Protein 4ICK (pdb70)

InterPro domains:
  IPR000086 NUDIX hydrolase domain [PF00293] (20-129)
  IPR000086 NUDIX hydrolase domain [PS51462] (1-139)
  IPR003565 Bis(5'-nucleosyl)-tetraphosphatase [PR01405] (2-21)
  IPR003565 Bis(5'-nucleosyl)-tetraphosphatase [PR01405] (24-42)
  IPR003565 Bis(5'-nucleosyl)-tetraphosphatase [PR01405] (69-90)
  IPR003565 Bis(5'-nucleosyl)-tetraphosphatase [PR01405] (90-108)
  IPR003565 Bis(5'-nucleosyl)-tetraphosphatase [PR01405] (110-128)
  IPR003565 Bis(5'-nucleosyl)-tetraphosphatase [PR01405] (128-147)
  IPR003565 Bis(5'-nucleosyl)-tetraphosphatase [cd03428] (4-142)
  IPR015797 NUDIX hydrolase-like domain superfamily [SSF55811] (3-142)
  IPR020084 NUDIX hydrolase, conserved site [PS00893] (43-64)
  IPR051325 Nudix hydrolase domain-containing protein [PTHR21340] (2-144)

Structure (mmCIF, N/CA/C/O backbone):
data_4ICK
#
_entry.id   4ICK
#
_cell.length_a   72.190
_cell.length_b   72.190
_cell.length_c   133.510
_cell.angle_alpha   90.00
_cell.angle_beta   90.00
_cell.angle_gamma   90.00
#
_symmetry.space_group_name_H-M   'P 43 21 2'
#
loop_
_entity.id
_entity.type
_entity.pdbx_description
1 polymer "Bis(5'-nucleosyl)-tetraphosphatase [asymmetrical]"
2 non-polymer GLYCEROL
3 non-polymer 'PHOSPHATE ION'
4 non-polymer 'MAGNESIUM ION'
5 water water
#
loop_
_atom_site.group_PDB
_atom_site.id
_atom_site.type_symbol
_atom_site.label_atom_id
_atom_site.label_alt_id
_atom_site.label_comp_id
_atom_site.label_asym_id
_atom_site.label_entity_id
_atom_site.label_seq_id
_atom_site.pdbx_PDB_ins_code
_atom_site.Cartn_x
_atom_site.Cartn_y
_atom_site.Cartn_z
_atom_site.occupancy
_atom_site.B_iso_or_equiv
_atom_site.auth_seq_id
_atom_site.auth_comp_id
_atom_site.auth_asym_id
_atom_site.auth_atom_id
_atom_site.pdbx_PDB_model_num
ATOM 1 N N . ARG A 1 4 ? -12.494 46.952 15.532 1.00 32.45 4 ARG A N 1
ATOM 2 C CA . ARG A 1 4 ? -11.375 46.193 14.857 1.00 32.45 4 ARG A CA 1
ATOM 3 C C . ARG A 1 4 ? -11.263 44.770 15.363 1.00 29.21 4 ARG A C 1
ATOM 4 O O . ARG A 1 4 ? -11.193 44.540 16.578 1.00 28.42 4 ARG A O 1
ATOM 12 N N . ALA A 1 5 ? -11.260 43.819 14.433 1.00 26.32 5 ALA A N 1
ATOM 13 C CA . ALA A 1 5 ? -11.247 42.416 14.772 1.00 22.98 5 ALA A CA 1
ATOM 14 C C . ALA A 1 5 ? -10.043 41.709 14.125 1.00 22.10 5 ALA A C 1
ATOM 15 O O . ALA A 1 5 ? -9.530 42.158 13.103 1.00 21.86 5 ALA A O 1
ATOM 1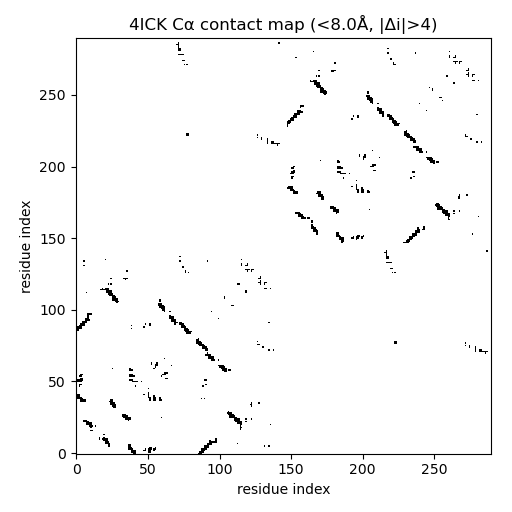7 N N . CYS A 1 6 ? -9.623 40.590 14.702 1.00 19.66 6 CYS A N 1
ATOM 18 C CA . CYS A 1 6 ? -8.559 39.785 14.132 1.00 19.33 6 CYS A CA 1
ATOM 19 C C . CYS A 1 6 ? -9.022 38.351 14.186 1.00 17.60 6 CYS A C 1
ATOM 20 O O . CYS A 1 6 ? -9.731 37.939 15.124 1.00 17.43 6 CYS A O 1
ATOM 23 N N . GLY A 1 7 ? -8.631 37.583 13.195 1.00 16.61 7 GLY A N 1
ATOM 24 C CA . GLY A 1 7 ? -8.972 36.168 13.193 1.00 15.35 7 GLY A CA 1
ATOM 25 C C . GLY A 1 7 ? -8.013 35.324 12.393 1.00 14.66 7 GLY A C 1
ATOM 26 O O . GLY A 1 7 ? -6.976 35.792 11.942 1.00 15.27 7 GLY A O 1
ATOM 27 N N . LEU A 1 8 ? -8.352 34.061 12.271 1.00 13.43 8 LEU A N 1
ATOM 28 C CA . LEU A 1 8 ? -7.529 33.102 11.538 1.00 13.42 8 LEU A CA 1
ATOM 29 C C . LEU A 1 8 ? -8.364 32.459 10.468 1.00 12.78 8 LEU A C 1
ATOM 30 O O . LEU A 1 8 ? -9.457 31.990 10.743 1.00 12.09 8 LEU A O 1
ATOM 35 N N . ILE A 1 9 ? -7.845 32.456 9.256 1.00 13.37 9 ILE A N 1
ATOM 36 C CA . ILE A 1 9 ? -8.350 31.563 8.231 1.00 13.99 9 ILE A CA 1
ATOM 37 C C . ILE A 1 9 ? -7.807 30.186 8.560 1.00 14.64 9 ILE A C 1
ATOM 38 O O . ILE A 1 9 ? -6.592 29.926 8.461 1.00 17.04 9 ILE A O 1
ATOM 43 N N . ILE A 1 10 ? -8.694 29.312 8.995 1.00 14.33 10 ILE A N 1
ATOM 44 C CA . ILE A 1 10 ? -8.334 28.007 9.488 1.00 14.83 10 ILE A CA 1
ATOM 45 C C . ILE A 1 10 ? -8.543 27.018 8.326 1.00 14.96 10 ILE A C 1
ATOM 46 O O . ILE A 1 10 ? -9.562 27.093 7.631 1.00 14.70 10 ILE A O 1
ATOM 51 N N . PHE A 1 11 ? -7.567 26.147 8.093 1.00 15.09 11 PHE A N 1
ATOM 52 C CA . PHE A 1 11 ? -7.703 25.107 7.077 1.00 16.17 11 PHE A CA 1
ATOM 53 C C . PHE A 1 11 ? -7.196 23.778 7.608 1.00 16.77 11 PHE A C 1
ATOM 54 O O . PHE A 1 11 ? -6.472 23.730 8.630 1.00 16.41 11 PHE A O 1
ATOM 62 N N . ARG A 1 12 ? -7.602 22.702 6.931 1.00 17.35 12 ARG A N 1
ATOM 63 C CA . ARG A 1 12 ? -7.077 21.405 7.195 1.00 19.30 12 ARG A CA 1
ATOM 64 C C . ARG A 1 12 ? -6.747 20.810 5.839 1.00 21.39 12 ARG A C 1
ATOM 65 O O . ARG A 1 12 ? -7.325 21.205 4.823 1.00 20.29 12 ARG A O 1
ATOM 73 N N . ARG A 1 13 ? -5.826 19.850 5.856 1.00 24.67 13 ARG A N 1
ATOM 74 C CA . ARG A 1 13 ? -5.363 19.177 4.658 1.00 28.15 13 ARG A CA 1
ATOM 75 C C . ARG A 1 13 ? -6.038 17.830 4.539 1.00 30.59 13 ARG A C 1
ATOM 76 O O . ARG A 1 13 ? -6.198 17.114 5.518 1.00 31.40 13 ARG A O 1
ATOM 84 N N . CYS A 1 14 ? -6.429 17.487 3.329 1.00 32.40 14 CYS A N 1
ATOM 85 C CA . CYS A 1 14 ? -7.146 16.256 3.110 1.00 35.74 14 CYS A CA 1
ATOM 86 C C . CYS A 1 14 ? -6.224 15.422 2.205 1.00 38.09 14 CYS A C 1
ATOM 87 O O . CYS A 1 14 ? -6.021 15.750 1.058 1.00 37.62 14 CYS A O 1
ATOM 90 N N . LEU A 1 15 ? -5.647 14.371 2.765 1.00 42.33 15 LEU A N 1
ATOM 91 C CA . LEU A 1 15 ? -4.524 13.686 2.123 1.00 49.27 15 LEU A CA 1
ATOM 92 C C . LEU A 1 15 ? -4.819 12.241 1.714 1.00 54.17 15 LEU A C 1
ATOM 93 O O . LEU A 1 15 ? -3.975 11.371 1.875 1.00 59.68 15 LEU A O 1
ATOM 98 N N . ILE A 1 16 ? -6.023 11.999 1.201 1.00 56.38 16 ILE A N 1
ATOM 99 C CA . ILE A 1 16 ? -6.383 10.740 0.546 1.00 58.64 16 ILE A CA 1
ATOM 100 C C . ILE A 1 16 ? -6.634 11.117 -0.913 1.00 61.76 16 ILE A C 1
ATOM 101 O O . ILE A 1 16 ? -7.771 11.442 -1.287 1.00 60.83 16 ILE A O 1
ATOM 106 N N . PRO A 1 17 ? -5.566 11.106 -1.738 1.00 67.16 17 PRO A N 1
ATOM 107 C CA . PRO A 1 17 ? -5.649 11.633 -3.109 1.00 70.38 17 PRO A CA 1
ATOM 108 C C . PRO A 1 17 ? -6.650 10.916 -4.025 1.00 72.69 17 PRO A C 1
ATOM 109 O O . PRO A 1 17 ? -7.212 11.547 -4.919 1.00 74.62 17 PRO A O 1
ATOM 113 N N . LYS A 1 18 ? -6.894 9.628 -3.798 1.00 72.93 18 LYS A N 1
ATOM 114 C CA . LYS A 1 18 ? -7.833 8.896 -4.651 1.00 77.47 18 LYS A CA 1
ATOM 115 C C . LYS A 1 18 ? -9.275 9.408 -4.552 1.00 76.78 18 LYS A C 1
ATOM 116 O O . LYS A 1 18 ? -10.060 9.212 -5.480 1.00 80.73 18 LYS A O 1
ATOM 122 N N . VAL A 1 19 ? -9.620 10.072 -3.449 1.00 71.97 19 VAL A N 1
ATOM 123 C CA . VAL A 1 19 ? -11.007 10.511 -3.245 1.00 68.96 19 VAL A CA 1
ATOM 124 C C . VAL A 1 19 ? -11.191 11.991 -2.862 1.00 64.63 19 VAL A C 1
ATOM 125 O O . VAL A 1 19 ? -12.143 12.628 -3.323 1.00 64.88 19 VAL A O 1
ATOM 129 N N . ASP A 1 20 ? -10.289 12.537 -2.048 1.00 59.84 20 ASP A N 1
ATOM 130 C CA . ASP A 1 20 ? -10.405 13.937 -1.608 1.00 54.10 20 ASP A CA 1
ATOM 131 C C . ASP A 1 20 ? -10.419 14.912 -2.790 1.00 53.57 20 ASP A C 1
ATOM 132 O O . ASP A 1 20 ? -9.419 15.067 -3.485 1.00 53.47 20 ASP A O 1
ATOM 137 N N . ASN A 1 21 ? -11.572 15.540 -3.026 1.00 51.88 21 ASN A N 1
ATOM 138 C CA . ASN A 1 21 ? -11.716 16.544 -4.082 1.00 53.08 21 ASN A CA 1
ATOM 139 C C . ASN A 1 21 ? -10.805 17.754 -3.845 1.00 50.04 21 ASN A C 1
ATOM 140 O O . ASN A 1 21 ? -10.247 18.311 -4.779 1.00 49.44 21 ASN A O 1
ATOM 145 N N . ASN A 1 22 ? -10.678 18.152 -2.583 1.00 44.42 22 ASN A N 1
ATOM 146 C CA . ASN A 1 22 ? -9.921 19.341 -2.216 1.00 42.93 22 ASN A CA 1
ATOM 147 C C . ASN A 1 22 ? -8.828 18.964 -1.231 1.00 39.51 22 ASN A C 1
ATOM 148 O O . ASN A 1 22 ? -9.116 18.391 -0.180 1.00 40.35 22 ASN A O 1
ATOM 153 N N . ALA A 1 23 ? -7.581 19.267 -1.564 1.00 36.72 23 ALA A N 1
ATOM 154 C CA . ALA A 1 23 ? -6.477 18.956 -0.663 1.00 34.95 23 ALA A CA 1
ATOM 155 C C . ALA A 1 23 ? -6.482 19.886 0.562 1.00 31.20 23 ALA A C 1
ATOM 156 O O . ALA A 1 23 ? -5.912 19.558 1.606 1.00 31.96 23 ALA A O 1
ATOM 158 N N . ILE A 1 24 ? -7.121 21.037 0.409 1.00 28.42 24 ILE A N 1
ATOM 159 C CA . ILE A 1 24 ? -7.224 22.078 1.444 1.00 25.98 24 ILE A CA 1
ATOM 160 C C . ILE A 1 24 ? -8.719 22.363 1.666 1.00 24.13 24 ILE A C 1
ATOM 161 O O . ILE A 1 24 ? -9.447 22.609 0.712 1.00 24.24 24 ILE A O 1
ATOM 166 N N . GLU A 1 25 ? -9.173 22.316 2.916 1.00 22.04 25 GLU A N 1
ATOM 167 C CA . GLU A 1 25 ? -10.529 22.717 3.243 1.00 21.45 25 GLU A CA 1
ATOM 168 C C . GLU A 1 25 ? -10.463 23.836 4.268 1.00 20.30 25 GLU A C 1
ATOM 169 O O . GLU A 1 25 ? -9.631 23.778 5.172 1.00 19.38 25 GLU A O 1
ATOM 175 N N . PHE A 1 26 ? -11.356 24.824 4.144 1.00 19.17 26 PHE A N 1
ATOM 176 C CA . PHE A 1 26 ? -11.394 25.974 5.032 1.00 17.63 26 PHE A CA 1
ATOM 177 C C . PHE A 1 26 ? -12.586 25.858 6.004 1.00 17.40 26 PHE A C 1
ATOM 178 O O . PHE A 1 26 ? -13.693 25.446 5.592 1.00 17.45 26 PHE A O 1
ATOM 186 N N . LEU A 1 27 ? -12.370 26.276 7.252 1.00 12.33 27 LEU A N 1
ATOM 187 C CA . LEU A 1 27 ? -13.434 26.312 8.265 1.00 12.62 27 LEU A CA 1
ATOM 188 C C . LEU A 1 27 ? -14.225 27.627 8.205 1.00 13.72 27 LEU A C 1
ATOM 189 O O . LEU A 1 27 ? -13.639 28.731 8.318 1.00 14.33 27 LEU A O 1
ATOM 194 N N . LEU A 1 28 ? -15.544 27.549 8.035 1.00 14.13 28 LEU A N 1
ATOM 195 C CA . LEU A 1 28 ? -16.395 28.751 8.131 1.00 14.99 28 LEU A CA 1
ATOM 196 C C . LEU A 1 28 ? -17.413 28.534 9.231 1.00 15.87 28 LEU A C 1
ATOM 197 O O . LEU A 1 28 ? -17.954 27.436 9.363 1.00 15.67 28 LEU A O 1
ATOM 202 N N . LEU A 1 29 ? -17.721 29.599 9.971 1.00 16.75 29 LEU A N 1
ATOM 203 C CA . LEU A 1 29 ? -18.711 29.539 11.046 1.00 17.90 29 LEU A CA 1
ATOM 204 C C . LEU A 1 29 ? -19.863 30.416 10.642 1.00 20.21 29 LEU A C 1
ATOM 205 O O . LEU A 1 29 ? -19.646 31.498 10.106 1.00 19.74 29 LEU A O 1
ATOM 210 N N . GLN A 1 30 ? -21.082 29.958 10.936 1.00 21.82 30 GLN A N 1
ATOM 211 C CA . GLN A 1 30 ? -22.290 30.711 10.629 1.00 25.33 30 GLN A CA 1
ATOM 212 C C . GLN A 1 30 ? -22.776 31.486 11.837 1.00 27.33 30 GLN A C 1
ATOM 213 O O . GLN A 1 30 ? -23.082 30.890 12.881 1.00 28.43 30 GLN A O 1
ATOM 219 N N . ALA A 1 31 ? -22.887 32.805 11.682 1.00 29.19 31 ALA A N 1
ATOM 220 C CA . ALA A 1 31 ? -23.411 33.660 12.756 1.00 34.14 31 ALA A CA 1
ATOM 221 C C . ALA A 1 31 ? -24.833 33.253 13.215 1.00 37.56 31 ALA A C 1
ATOM 222 O O . ALA A 1 31 ? -25.663 32.821 12.408 1.00 37.12 31 ALA A O 1
ATOM 224 N N . SER A 1 32 ? -25.081 33.398 14.520 1.00 42.41 32 SER A N 1
ATOM 225 C CA . SER A 1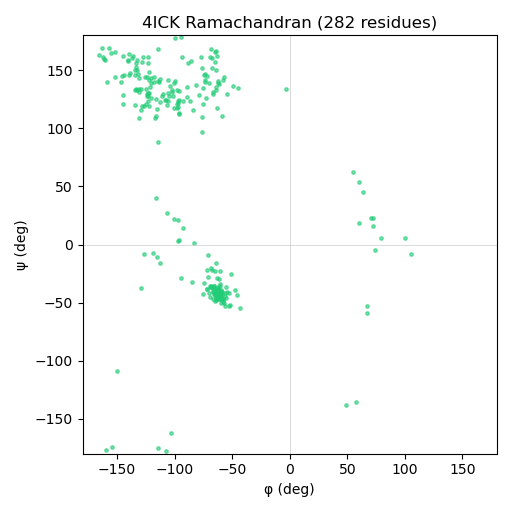 32 ? -26.384 33.108 15.148 1.00 46.53 32 SER A CA 1
ATOM 226 C C . SER A 1 32 ? -27.443 34.161 14.867 1.00 50.85 32 SER A C 1
ATOM 227 O O . SER A 1 32 ? -28.629 33.839 14.773 1.00 55.05 32 SER A O 1
ATOM 230 N N . ASP A 1 33 ? -27.009 35.412 14.745 1.00 54.01 33 ASP A N 1
ATOM 231 C CA . ASP A 1 33 ? -27.913 36.556 14.580 1.00 60.92 33 ASP A CA 1
ATOM 232 C C . ASP A 1 33 ? -27.960 37.059 13.127 1.00 61.35 33 ASP A C 1
ATOM 233 O O . ASP A 1 33 ? -27.564 36.344 12.203 1.00 58.10 33 ASP A O 1
ATOM 238 N N . GLY A 1 34 ? -28.441 38.290 12.936 1.00 64.06 34 GLY A N 1
ATOM 239 C CA . GLY A 1 34 ? -28.396 38.961 11.633 1.00 65.11 34 GLY A CA 1
ATOM 240 C C . GLY A 1 34 ? -28.913 38.099 10.498 1.00 66.20 34 GLY A C 1
ATOM 241 O O . GLY A 1 34 ? -29.920 37.410 10.651 1.00 68.10 34 GLY A O 1
ATOM 242 N N . ILE A 1 35 ? -28.224 38.127 9.359 1.00 67.72 35 ILE A N 1
ATOM 243 C CA . ILE A 1 35 ? -28.572 37.234 8.240 0.50 65.89 35 ILE A CA 1
ATOM 244 C C . ILE A 1 35 ? -27.695 35.971 8.204 1.00 60.78 35 ILE A C 1
ATOM 245 O O . ILE A 1 35 ? -27.575 35.313 7.168 1.00 61.11 35 ILE A O 1
ATOM 250 N N . HIS A 1 36 ? -27.101 35.633 9.347 1.00 56.16 36 HIS A N 1
ATOM 251 C CA . HIS A 1 36 ? -26.305 34.413 9.484 1.00 49.74 36 HIS A CA 1
ATOM 252 C C . HIS A 1 36 ? -25.206 34.336 8.441 1.00 44.80 36 HIS A C 1
ATOM 253 O O . HIS A 1 36 ? -25.203 33.440 7.583 1.00 45.26 36 HIS A O 1
ATOM 260 N N . HIS A 1 37 ? -24.283 35.295 8.498 1.00 41.77 37 HIS A N 1
ATOM 261 C CA . HIS A 1 37 ? -23.085 35.306 7.657 1.00 39.25 37 HIS A CA 1
ATOM 262 C C . HIS A 1 37 ? -22.185 34.139 7.968 1.00 33.92 37 HIS A C 1
ATOM 263 O O . HIS A 1 37 ? -22.217 33.588 9.079 1.00 32.25 37 HIS A O 1
ATOM 270 N N . TRP A 1 38 ? -21.354 33.775 6.989 1.00 30.30 38 TRP A N 1
ATOM 271 C CA . TRP A 1 38 ? -20.361 32.727 7.160 1.00 26.59 38 TRP A CA 1
ATOM 272 C C . TRP A 1 38 ? -18.964 33.285 7.059 1.00 25.25 38 TRP A C 1
ATOM 273 O O . TRP A 1 38 ? -18.575 33.792 5.978 1.00 25.86 38 TRP A O 1
ATOM 284 N N . THR A 1 39 ? -18.189 33.211 8.147 1.00 22.60 39 THR A N 1
ATOM 285 C CA . THR A 1 39 ? -16.781 33.679 8.118 1.00 21.62 39 THR A CA 1
ATOM 286 C C . THR A 1 39 ? -15.856 32.745 8.891 1.00 19.85 39 THR A C 1
ATOM 287 O O . THR A 1 39 ? -16.307 31.947 9.734 1.00 19.03 39 THR A O 1
ATOM 291 N N . PRO A 1 40 ? -14.545 32.876 8.650 1.00 18.90 40 PRO A N 1
ATOM 292 C CA . PRO A 1 40 ? -13.630 32.223 9.573 1.00 17.91 40 PRO A CA 1
ATOM 293 C C . PRO A 1 40 ? -13.746 32.824 10.975 1.00 17.92 40 PRO A C 1
ATOM 294 O O . PRO A 1 40 ? -14.362 33.864 11.141 1.00 19.51 40 PRO A O 1
ATOM 298 N N . PRO A 1 41 ? -13.174 32.158 11.983 1.00 17.37 41 PRO A N 1
ATOM 299 C CA . PRO A 1 41 ? -13.179 32.674 13.359 1.00 18.45 41 PRO A CA 1
ATOM 300 C C . PRO A 1 41 ? -12.438 34.031 13.496 1.00 18.81 41 PRO A C 1
ATOM 301 O O . PRO A 1 41 ? -11.380 34.248 12.900 1.00 18.27 41 PRO A O 1
ATOM 305 N N . LYS A 1 42 ? -13.022 34.940 14.261 1.00 20.23 42 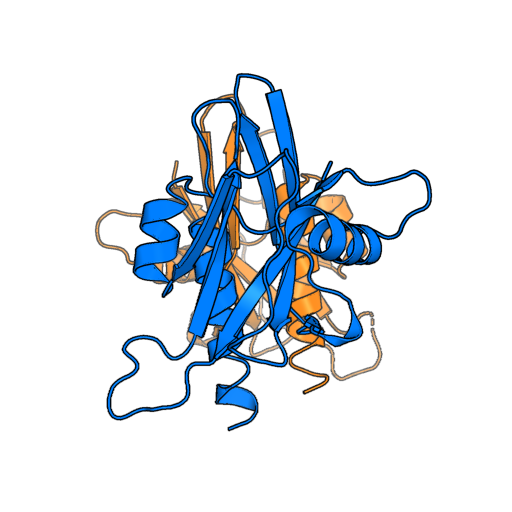LYS A N 1
ATOM 306 C CA . LYS A 1 42 ? -12.498 36.295 14.407 1.00 20.82 42 LYS A CA 1
ATOM 307 C C . LYS A 1 42 ? -13.107 36.902 15.669 1.00 22.21 42 LYS A C 1
ATOM 308 O O . LYS A 1 42 ? -14.170 36.448 16.119 1.00 22.88 42 LYS A O 1
ATOM 314 N N . GLY A 1 43 ? -12.462 37.941 16.210 1.00 21.83 43 GLY A N 1
ATOM 315 C CA . GLY A 1 43 ? -12.935 38.607 17.422 1.00 22.90 43 GLY A CA 1
ATOM 316 C C . GLY A 1 43 ? -12.252 39.933 17.637 1.00 23.56 43 GLY A C 1
ATOM 317 O O . GLY A 1 43 ? -11.209 40.210 17.050 1.00 21.60 43 GLY A O 1
ATOM 318 N N . HIS A 1 44 ? -12.847 40.764 18.491 1.00 25.67 44 HIS A N 1
ATOM 319 C CA . HIS A 1 44 ? -12.393 42.143 18.679 1.00 27.10 44 HIS A CA 1
ATOM 320 C C . HIS A 1 44 ? -11.128 42.224 19.477 1.00 26.21 44 HIS A C 1
ATOM 321 O O . HIS A 1 44 ? -10.879 41.393 20.351 1.00 25.19 44 HIS A O 1
ATOM 328 N N . VAL A 1 45 ? -10.292 43.199 19.153 1.00 26.82 45 VAL A N 1
ATOM 329 C CA . VAL A 1 45 ? -9.038 43.426 19.892 1.00 28.41 45 VAL A CA 1
ATOM 330 C C . VAL A 1 45 ? -9.296 43.904 21.330 1.00 31.24 45 VAL A C 1
ATOM 331 O O . VAL A 1 45 ? -10.378 44.396 21.656 1.00 32.35 45 VAL A O 1
ATOM 335 N N . GLU A 1 46 ? -8.273 43.748 22.166 1.00 33.35 46 GLU A N 1
ATOM 336 C CA . GLU A 1 46 ? -8.288 44.168 23.546 1.00 34.81 46 GLU A CA 1
ATOM 337 C C . GLU A 1 46 ? -7.146 45.140 23.777 1.00 35.17 46 GLU A C 1
ATOM 338 O O . GLU A 1 46 ? -6.109 45.028 23.131 1.00 32.55 46 GLU A O 1
ATOM 344 N N . PRO A 1 47 ? -7.332 46.106 24.706 1.00 37.31 47 PRO A N 1
ATOM 345 C CA . PRO A 1 47 ? -6.262 47.059 24.989 1.00 37.65 47 PRO A CA 1
ATOM 346 C C . PRO A 1 47 ? -4.963 46.332 25.345 1.00 37.18 47 PRO A C 1
ATOM 347 O O . PRO A 1 47 ? -4.958 45.411 26.180 1.00 36.79 47 PRO A O 1
ATOM 351 N N . GLY A 1 48 ? -3.882 46.725 24.680 1.00 37.63 48 GLY A N 1
ATOM 352 C CA . GLY A 1 48 ? -2.570 46.119 24.887 1.00 37.06 48 GLY A CA 1
ATOM 353 C C . GLY A 1 48 ? -2.353 44.729 24.312 1.00 36.80 48 GLY A C 1
ATOM 354 O O . GLY A 1 48 ? -1.247 44.226 24.400 1.00 39.68 48 GLY A O 1
ATOM 355 N N . GLU A 1 49 ? -3.384 44.092 23.740 1.00 33.14 49 GLU A N 1
ATOM 356 C CA . GLU A 1 49 ? -3.207 42.760 23.139 1.00 31.09 49 GLU A CA 1
ATOM 357 C C . GLU A 1 49 ? -2.628 42.865 21.727 1.00 28.64 49 GLU A C 1
ATOM 358 O O . GLU A 1 49 ? -2.995 43.732 20.957 1.00 28.05 49 GLU A O 1
ATOM 364 N N . ASP A 1 50 ? -1.674 42.001 21.419 1.00 26.39 50 ASP A N 1
ATOM 365 C CA . ASP A 1 50 ? -1.099 41.924 20.081 1.00 26.01 50 ASP A CA 1
ATOM 366 C C . ASP A 1 50 ? -2.169 41.343 19.105 1.00 23.85 50 ASP A C 1
ATOM 367 O O . ASP A 1 50 ? -2.912 40.446 19.476 1.00 22.86 50 ASP A O 1
ATOM 372 N N . ASP A 1 51 ? -2.261 41.892 17.893 1.00 22.53 51 ASP A N 1
ATOM 373 C CA . ASP A 1 51 ? -3.269 41.510 16.924 1.00 21.88 51 ASP A CA 1
ATOM 374 C C . ASP A 1 51 ? -3.255 39.997 16.649 1.00 19.42 51 ASP A C 1
ATOM 375 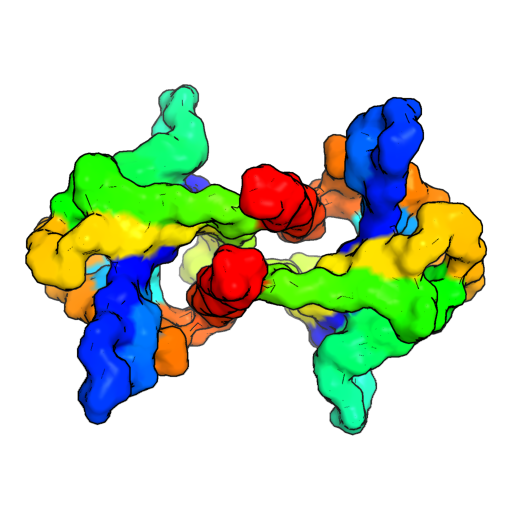O O . ASP A 1 51 ? -4.300 39.393 16.568 1.00 19.00 51 ASP A O 1
ATOM 380 N N . LEU A 1 52 ? -2.082 39.392 16.537 1.00 17.67 52 LEU A N 1
ATOM 381 C CA . LEU A 1 52 ? -2.010 37.959 16.311 1.00 16.95 52 LEU A CA 1
ATOM 382 C C . LEU A 1 52 ? -2.491 37.171 17.542 1.00 17.24 52 LEU A C 1
ATOM 383 O O . LEU A 1 52 ? -3.164 36.151 17.414 1.00 16.11 52 LEU A O 1
ATOM 388 N N . GLU A 1 53 ? -2.212 37.673 18.744 1.00 18.13 53 GLU A N 1
ATOM 389 C CA . GLU A 1 53 ? -2.756 37.017 19.937 1.00 19.64 53 GLU A CA 1
ATOM 390 C C . GLU A 1 53 ? -4.301 37.127 20.004 1.00 17.83 53 GLU A C 1
ATOM 391 O O . GLU A 1 53 ? -4.969 36.194 20.398 1.00 17.38 53 GLU A O 1
ATOM 397 N N . THR A 1 54 ? -4.858 38.245 19.589 1.00 17.58 54 THR A N 1
ATOM 398 C CA . THR A 1 54 ? -6.319 38.365 19.438 1.00 18.15 54 THR A CA 1
ATOM 399 C C . THR A 1 54 ? -6.868 37.281 18.493 1.00 17.12 54 THR A C 1
ATOM 400 O O . THR A 1 54 ? -7.892 36.673 18.796 1.00 17.91 54 THR A O 1
ATOM 404 N N . ALA A 1 55 ? -6.194 37.046 17.365 1.00 15.59 55 ALA A N 1
ATOM 405 C CA . ALA A 1 55 ? -6.658 36.074 16.368 1.00 14.75 55 ALA A CA 1
ATOM 406 C C . ALA A 1 55 ? -6.692 34.681 16.995 1.00 15.15 55 ALA A C 1
ATOM 407 O O . ALA A 1 55 ? -7.632 33.894 16.774 1.00 15.18 55 ALA A O 1
ATOM 409 N N . LEU A 1 56 ? -5.632 34.360 17.733 1.00 15.69 56 LEU A N 1
ATOM 410 C CA . LEU A 1 56 ? -5.514 33.072 18.436 1.00 16.24 56 LEU A CA 1
ATOM 411 C C . LEU A 1 56 ? -6.577 32.954 19.523 1.00 16.78 56 LEU A C 1
ATOM 412 O O . LEU A 1 56 ? -7.288 31.947 19.607 1.00 16.53 56 LEU A O 1
ATOM 417 N N . ARG A 1 57 ? -6.711 33.991 20.346 1.00 17.99 57 ARG A N 1
ATOM 418 C CA . ARG A 1 57 ? -7.739 33.979 21.378 1.00 19.72 57 ARG A CA 1
ATOM 419 C C . ARG A 1 57 ? -9.147 33.878 20.759 1.00 19.81 57 ARG A C 1
ATOM 420 O O . ARG A 1 57 ? -9.953 33.069 21.208 1.00 19.57 57 ARG A O 1
ATOM 428 N N . ALA A 1 58 ? -9.446 34.678 19.726 1.00 19.56 58 ALA A N 1
ATOM 429 C CA . ALA A 1 58 ? -10.784 34.627 19.126 1.00 19.42 58 ALA A CA 1
ATOM 430 C C . ALA A 1 58 ? -11.048 33.230 18.521 1.00 19.02 58 ALA A C 1
ATOM 431 O O . ALA A 1 58 ? -12.157 32.696 18.569 1.00 19.73 58 ALA A O 1
ATOM 433 N N . THR A 1 59 ? -10.023 32.621 17.957 1.00 18.31 59 THR A N 1
ATOM 434 C CA . THR A 1 59 ? -10.195 31.246 17.445 1.00 18.38 59 THR A CA 1
ATOM 435 C C . THR A 1 59 ? -10.532 30.214 18.543 1.00 19.82 59 THR A C 1
ATOM 436 O O . THR A 1 59 ? -11.381 29.349 18.332 1.00 19.77 59 THR A O 1
ATOM 440 N N . GLN A 1 60 ? -9.878 30.318 19.705 1.00 20.41 60 GLN A N 1
ATOM 441 C CA . GLN A 1 60 ? -10.231 29.488 20.870 1.00 22.45 60 GLN A CA 1
ATOM 442 C C . GLN A 1 60 ? -11.679 29.765 21.320 1.00 22.99 60 GLN A C 1
ATOM 443 O O . GLN A 1 60 ? -12.453 28.834 21.567 1.00 23.19 60 GLN A O 1
ATOM 449 N N . GLU A 1 61 ? -12.043 31.043 21.400 1.00 23.08 61 GLU A N 1
ATOM 450 C CA . GLU A 1 61 ? -13.380 31.448 21.865 1.00 25.72 61 GLU A CA 1
ATOM 451 C C . GLU A 1 61 ? -14.516 31.089 20.878 1.00 24.22 61 GLU A C 1
ATOM 452 O O . GLU A 1 61 ? -15.549 30.615 21.273 1.00 25.43 61 GLU A O 1
ATOM 458 N N . GLU A 1 62 ? -14.324 31.339 19.602 1.00 22.45 62 GLU A N 1
ATOM 459 C CA . GLU A 1 62 ? -15.409 31.141 18.630 1.00 22.48 62 GLU A CA 1
ATOM 460 C C . GLU A 1 62 ? -15.498 29.701 18.131 1.00 20.95 62 GLU A C 1
ATOM 461 O O . GLU A 1 62 ? -16.582 29.222 17.814 1.00 21.68 62 GLU A O 1
ATOM 467 N N . ALA A 1 63 ? -14.356 29.013 18.046 1.00 19.89 63 ALA A N 1
ATOM 468 C CA . ALA A 1 63 ? -14.314 27.676 17.405 1.00 18.68 63 ALA A CA 1
ATOM 469 C C . ALA A 1 63 ? -13.881 26.555 18.346 1.00 18.98 63 ALA A C 1
ATOM 470 O O . ALA A 1 63 ? -13.925 25.389 17.958 1.00 18.60 63 ALA A O 1
ATOM 472 N N . GLY A 1 64 ? -13.443 26.902 19.563 1.00 19.59 64 GLY A N 1
ATOM 473 C CA . GLY A 1 64 ? -12.973 25.908 20.529 1.00 20.51 64 GLY A CA 1
ATOM 474 C C . GLY A 1 64 ? -11.618 25.293 20.198 1.00 21.08 64 GLY A C 1
ATOM 475 O O . GLY A 1 64 ? -11.237 24.257 20.769 1.00 22.25 64 GLY A O 1
ATOM 476 N N . ILE A 1 65 ? -10.870 25.931 19.293 1.00 19.79 65 ILE A N 1
ATOM 477 C CA . ILE A 1 65 ? -9.565 25.433 18.871 1.00 19.45 65 ILE A CA 1
ATOM 478 C C . ILE A 1 65 ? -8.465 26.155 19.630 1.00 21.65 65 ILE A C 1
ATOM 479 O O . ILE A 1 65 ? -8.219 27.378 19.466 1.00 19.07 65 ILE A O 1
ATOM 484 N N . GLU A 1 66 ? -7.767 25.437 20.355 1.00 23.79 66 GLU A N 1
ATOM 485 C CA . GLU A 1 66 ? -6.707 25.834 21.273 1.00 26.57 66 GLU A CA 1
ATOM 486 C C . GLU A 1 66 ? -5.381 25.940 20.533 1.00 24.67 66 GLU A C 1
ATOM 487 O O . GLU A 1 66 ? -5.226 25.419 19.430 1.00 21.73 66 GLU A O 1
ATOM 493 N N . ALA A 1 67 ? -4.460 26.715 21.110 1.00 24.03 67 ALA A N 1
ATOM 494 C CA . ALA A 1 67 ? -3.209 27.036 20.418 1.00 23.97 67 ALA A CA 1
ATOM 495 C C . ALA A 1 67 ? -2.378 25.791 20.084 1.00 24.06 67 ALA A C 1
ATOM 496 O O . ALA A 1 67 ? -1.810 25.722 18.990 1.00 24.00 67 ALA A O 1
ATOM 498 N N . GLY A 1 68 ? -2.392 24.784 20.962 1.00 24.26 68 GLY A N 1
ATOM 499 C CA . GLY A 1 68 ? -1.718 23.497 20.702 1.00 25.95 68 GLY A CA 1
ATOM 500 C C . GLY A 1 68 ? -2.283 22.717 19.527 1.00 26.06 68 GLY A C 1
ATOM 501 O O . GLY A 1 68 ? -1.664 21.787 19.022 1.00 27.62 68 GLY A O 1
ATOM 502 N N . GLN A 1 69 ? -3.471 23.093 19.082 1.00 24.49 69 GLN A N 1
ATOM 503 C CA . GLN A 1 69 ? -4.122 22.383 17.984 1.00 26.02 69 GLN A CA 1
ATOM 504 C C . GLN A 1 69 ? -3.900 23.055 16.612 1.00 25.25 69 GLN A C 1
ATOM 505 O O . GLN A 1 69 ? -4.442 22.573 15.639 1.00 26.00 69 GLN A O 1
ATOM 511 N N . LEU A 1 70 ? -3.124 24.137 16.551 1.00 24.36 70 LEU A N 1
ATOM 512 C CA . LEU A 1 70 ? -3.012 25.007 15.363 1.00 25.54 70 LEU A CA 1
ATOM 513 C C . LEU A 1 70 ? -1.556 25.211 14.994 1.00 25.76 70 LEU A C 1
ATOM 514 O O . LEU A 1 70 ? -0.695 25.105 15.853 1.00 25.19 70 LEU A O 1
ATOM 519 N N . THR A 1 71 ? -1.290 25.547 13.740 1.00 24.35 71 THR A N 1
ATOM 520 C CA . THR A 1 71 ? 0.053 26.038 13.397 1.00 26.80 71 THR A CA 1
ATOM 521 C C . THR A 1 71 ? -0.157 27.255 12.515 1.00 24.41 71 THR A C 1
ATOM 522 O O . THR A 1 71 ? -0.798 27.133 11.461 1.00 22.58 71 THR A O 1
ATOM 526 N N . ILE A 1 72 ? 0.344 28.402 12.978 1.00 23.67 72 ILE A N 1
ATOM 527 C CA . ILE A 1 72 ? 0.373 29.643 12.210 1.00 24.00 72 ILE A CA 1
ATOM 528 C C . ILE A 1 72 ? 1.322 29.482 11.031 1.00 23.93 72 ILE A C 1
ATOM 529 O O . ILE A 1 72 ? 2.471 29.030 11.180 1.00 24.06 72 ILE A O 1
ATOM 534 N N . ILE A 1 73 ? 0.824 29.838 9.854 1.00 22.35 73 ILE A N 1
ATOM 535 C CA . ILE A 1 73 ? 1.621 29.733 8.649 1.00 22.08 73 ILE A CA 1
ATOM 536 C C . ILE A 1 73 ? 2.245 31.121 8.387 1.00 23.02 73 ILE A C 1
ATOM 537 O O . ILE A 1 73 ? 1.530 32.081 8.123 1.00 22.06 73 ILE A O 1
ATOM 542 N N . GLU A 1 74 ? 3.566 31.249 8.498 1.00 23.85 74 GLU A N 1
ATOM 543 C CA . GLU A 1 74 ? 4.178 32.573 8.399 1.00 24.70 74 GLU A CA 1
ATOM 544 C C . GLU A 1 74 ? 4.163 33.060 6.957 1.00 23.36 74 GLU A C 1
ATOM 545 O O . GLU A 1 74 ? 4.288 32.279 6.019 1.00 22.90 74 GLU A O 1
ATOM 551 N N . GLY A 1 75 ? 4.026 34.363 6.789 1.00 22.48 75 GLY A N 1
ATOM 552 C CA . GLY A 1 75 ? 4.101 34.946 5.453 1.00 21.08 75 GLY A CA 1
ATOM 553 C C . GLY A 1 75 ? 2.792 35.395 4.842 1.00 20.67 75 GLY A C 1
ATOM 554 O O . GLY A 1 75 ? 2.805 36.054 3.790 1.00 20.67 75 GLY A O 1
ATOM 555 N N . PHE A 1 76 ? 1.666 35.082 5.490 1.00 18.39 76 PHE A N 1
ATOM 556 C CA . PHE A 1 76 ? 0.388 35.541 5.003 1.00 18.39 76 PHE A CA 1
ATOM 557 C C . PHE A 1 76 ? -0.359 36.374 6.045 1.00 18.39 76 PHE A C 1
ATOM 558 O O . PHE A 1 76 ? -0.538 35.966 7.182 1.00 18.86 76 PHE A O 1
ATOM 566 N N . LYS A 1 77 ? -0.827 37.524 5.621 1.00 18.38 77 LYS A N 1
ATOM 567 C CA . LYS A 1 77 ? -1.719 38.321 6.414 1.00 19.68 77 LYS A CA 1
ATOM 568 C C . LYS A 1 77 ? -2.576 39.124 5.466 1.00 18.85 77 LYS A C 1
ATOM 569 O O . LYS A 1 77 ? -2.124 39.506 4.389 1.00 19.21 77 LYS A O 1
ATOM 575 N N . ARG A 1 78 ? -3.829 39.322 5.831 1.00 19.11 78 ARG A N 1
ATOM 576 C CA . ARG A 1 78 ? -4.771 39.998 4.963 1.00 20.74 78 ARG A CA 1
ATOM 577 C C . ARG A 1 78 ? -5.716 40.831 5.813 1.00 22.12 78 ARG A C 1
ATOM 578 O O . ARG A 1 78 ? -6.396 40.326 6.741 1.00 20.64 78 ARG A O 1
ATOM 586 N N . GLU A 1 79 ? -5.718 42.124 5.540 1.00 23.80 79 GLU A N 1
ATOM 587 C CA . GLU A 1 79 ? -6.600 43.035 6.209 1.00 25.45 79 GLU A CA 1
ATOM 588 C C . GLU A 1 79 ? -7.779 43.352 5.306 1.00 26.85 79 GLU A C 1
ATOM 589 O O . GLU A 1 79 ? -7.596 43.732 4.144 1.00 26.08 79 GLU A O 1
ATOM 595 N N . LEU A 1 80 ? -8.990 43.176 5.840 1.00 26.38 80 LEU A N 1
ATOM 596 C CA . LEU A 1 80 ? -10.222 43.484 5.142 1.00 26.81 80 LEU A CA 1
ATOM 597 C C . LEU A 1 80 ? -10.840 44.772 5.706 1.00 29.57 80 LEU A C 1
ATOM 598 O O . LEU A 1 80 ? -10.965 44.928 6.938 1.00 27.46 80 LEU A O 1
ATOM 603 N N . ASN A 1 81 ? -11.192 45.703 4.815 1.00 31.91 81 ASN A N 1
ATOM 604 C CA . ASN A 1 81 ? -11.921 46.919 5.198 1.00 36.86 81 ASN A CA 1
ATOM 605 C C . ASN A 1 81 ? -13.169 46.992 4.362 1.00 39.56 81 ASN A C 1
ATOM 606 O O . ASN A 1 81 ? -13.092 47.003 3.111 1.00 36.44 81 ASN A O 1
ATOM 611 N N . TYR A 1 82 ? -14.310 47.020 5.048 1.00 38.23 82 TYR A N 1
ATOM 612 C CA . TYR A 1 82 ? -15.594 47.074 4.372 1.00 41.31 82 TYR A CA 1
ATOM 613 C C . TYR A 1 82 ? -16.674 47.694 5.246 1.00 44.80 82 TYR A C 1
ATOM 614 O O . TYR A 1 82 ? -16.514 47.845 6.463 1.00 42.01 82 TYR A O 1
ATOM 623 N N . VAL A 1 83 ? -17.778 48.059 4.599 1.00 48.54 83 VAL A N 1
ATOM 624 C CA . VAL A 1 83 ? -18.920 48.637 5.291 1.00 52.62 83 VAL A CA 1
ATOM 625 C C . VAL A 1 83 ? -20.031 47.590 5.377 1.00 54.96 83 VAL A C 1
ATOM 626 O O . VAL A 1 83 ? -20.439 47.031 4.366 1.00 58.46 83 VAL A O 1
ATOM 630 N N . ALA A 1 84 ? -20.488 47.298 6.590 1.00 57.00 84 ALA A N 1
ATOM 631 C CA . ALA A 1 84 ? -21.609 46.384 6.785 1.00 57.05 84 ALA A CA 1
ATOM 632 C C . ALA A 1 84 ? -22.674 47.063 7.642 1.00 60.53 84 ALA A C 1
ATOM 633 O O . ALA A 1 84 ? -22.400 47.443 8.788 1.00 60.90 84 ALA A O 1
ATOM 635 N N . ARG A 1 85 ? -23.878 47.212 7.076 1.00 62.82 85 ARG A N 1
ATOM 636 C CA . ARG A 1 85 ? -25.036 47.815 7.768 1.00 63.51 85 ARG A CA 1
ATOM 637 C C . ARG A 1 85 ? -24.712 49.264 8.094 1.00 62.36 85 ARG A C 1
ATOM 638 O O . ARG A 1 85 ? -24.935 49.736 9.212 1.00 62.21 85 ARG A O 1
ATOM 646 N N . ASN A 1 86 ? -24.158 49.948 7.095 1.00 63.47 86 ASN A N 1
ATOM 647 C CA . ASN A 1 86 ? -23.748 51.350 7.185 1.00 62.55 86 ASN A CA 1
ATOM 648 C C . ASN A 1 86 ? -22.683 51.602 8.277 1.00 57.75 86 ASN A C 1
ATOM 649 O O . ASN A 1 86 ? -22.481 52.733 8.703 1.00 57.74 86 ASN A O 1
ATOM 654 N N . LYS A 1 87 ? -22.002 50.539 8.716 1.00 53.31 87 LYS A N 1
ATOM 655 C CA . LYS A 1 87 ? -20.919 50.648 9.708 1.00 50.22 87 LYS A CA 1
ATOM 656 C C . LYS A 1 87 ? -19.563 50.128 9.190 1.00 46.02 87 LYS A C 1
ATOM 657 O O . LYS A 1 87 ? -19.513 49.096 8.513 1.00 44.28 87 LYS A O 1
ATOM 663 N N . PRO A 1 88 ? -18.462 50.847 9.506 1.00 43.24 88 PRO A N 1
ATOM 664 C CA . PRO A 1 88 ? -17.128 50.421 9.043 1.00 40.80 88 PRO A CA 1
ATOM 665 C C . PRO A 1 88 ? -16.581 49.222 9.835 1.00 38.55 88 PRO A C 1
ATOM 666 O O . PRO A 1 88 ? -16.684 49.191 11.068 1.00 39.88 88 PRO A O 1
ATOM 670 N N . LYS A 1 89 ? -16.037 48.244 9.116 1.00 34.91 89 LYS A N 1
ATOM 671 C CA . LYS A 1 89 ? -15.430 47.068 9.730 1.00 33.47 89 LYS A CA 1
ATOM 672 C C . LYS A 1 89 ? -14.022 46.799 9.198 1.00 30.86 89 LYS A C 1
ATOM 673 O O . LYS A 1 89 ? -13.788 46.832 7.990 1.00 29.59 89 LYS A O 1
ATOM 679 N N . THR A 1 90 ? -13.091 46.524 10.107 1.00 28.38 90 THR A N 1
ATOM 680 C CA . THR A 1 90 ? -11.747 46.120 9.742 1.00 27.27 90 THR A CA 1
ATOM 681 C C . THR A 1 90 ? -11.506 44.776 10.400 1.00 25.28 90 THR A C 1
ATOM 682 O O . THR A 1 90 ? -11.728 44.638 11.609 1.00 26.35 90 THR A O 1
ATOM 686 N N . VAL A 1 91 ? -11.086 43.792 9.611 1.00 22.90 91 VAL A N 1
ATOM 687 C CA . VAL A 1 91 ? -10.718 42.492 10.140 1.00 21.31 91 VAL A CA 1
ATOM 688 C C . VAL A 1 91 ? -9.370 42.128 9.552 1.00 20.35 91 VAL A C 1
ATOM 689 O O . VAL A 1 91 ? -9.136 42.299 8.343 1.00 19.49 91 VAL A O 1
ATOM 693 N N . ILE A 1 92 ? -8.481 41.659 10.418 1.00 18.98 92 ILE A N 1
ATOM 694 C CA . ILE A 1 92 ? -7.159 41.204 9.976 1.00 18.31 92 ILE A CA 1
ATOM 695 C C . ILE A 1 92 ? -7.090 39.675 10.150 1.00 16.25 92 ILE A C 1
ATOM 696 O O . ILE A 1 92 ? -7.372 39.187 11.247 1.00 15.26 92 ILE A O 1
ATOM 701 N N . TYR A 1 93 ? -6.712 38.929 9.112 1.00 14.42 93 TYR A N 1
ATOM 702 C CA . TYR A 1 93 ? -6.631 37.490 9.220 1.00 13.71 93 TYR A CA 1
ATOM 703 C C . TYR A 1 93 ? -5.204 37.010 8.988 1.00 14.25 93 TYR A C 1
ATOM 704 O O . TYR A 1 93 ? -4.496 37.510 8.073 1.00 13.16 93 TYR A O 1
ATOM 713 N N . TRP A 1 94 ? -4.800 36.021 9.786 1.00 13.75 94 TRP A N 1
ATOM 714 C CA . TRP A 1 94 ? -3.651 35.221 9.463 1.00 14.43 94 TRP A CA 1
ATOM 715 C C . TRP A 1 94 ? -4.171 33.881 9.038 1.00 14.90 94 TRP A C 1
ATOM 716 O O . TRP A 1 94 ? -5.372 33.618 9.039 1.00 14.87 94 TRP A O 1
ATOM 727 N N . LEU A 1 95 ? -3.257 32.988 8.755 1.00 15.08 95 LEU A N 1
ATOM 728 C CA . LEU A 1 95 ? -3.615 31.734 8.206 1.00 16.12 95 LEU A CA 1
ATOM 729 C C . LEU A 1 95 ? -3.108 30.683 9.169 1.00 17.06 95 LEU A C 1
ATOM 730 O O . LEU A 1 95 ? -1.989 30.812 9.674 1.00 17.55 95 LEU A O 1
ATOM 735 N N . ALA A 1 96 ? -3.916 29.675 9.466 1.00 16.63 96 ALA A N 1
ATOM 736 C CA . ALA A 1 96 ? -3.455 28.603 10.351 1.00 16.04 96 ALA A CA 1
ATOM 737 C C . ALA A 1 96 ? -4.019 27.235 10.010 1.00 15.75 96 ALA A C 1
ATOM 738 O O . ALA A 1 96 ? -5.204 27.090 9.706 1.00 15.24 96 ALA A O 1
ATOM 740 N N . GLU A 1 97 ? -3.160 26.227 10.106 1.00 16.57 97 GLU A N 1
ATOM 741 C CA . GLU A 1 97 ? -3.511 24.841 9.835 1.00 17.67 97 GLU A CA 1
ATOM 742 C C . GLU A 1 97 ? -3.859 24.116 11.134 1.00 17.94 97 GLU A C 1
ATOM 743 O O . GLU A 1 97 ? -3.112 24.211 12.105 1.00 18.27 97 GLU A O 1
ATOM 749 N N . VAL A 1 98 ? -4.970 23.392 11.159 1.00 17.87 98 VAL A N 1
ATOM 750 C CA . VAL A 1 98 ? -5.228 22.509 12.323 1.00 19.56 98 VAL A CA 1
ATOM 751 C C . VAL A 1 98 ? -4.326 21.265 12.292 1.00 21.27 98 VAL A C 1
ATOM 752 O O . VAL A 1 98 ? -4.041 20.717 11.242 1.00 21.75 98 VAL A O 1
ATOM 756 N N . LYS A 1 99 ? -3.853 20.856 13.465 1.00 24.06 99 LYS A N 1
ATOM 757 C CA . LYS A 1 99 ? -3.006 19.670 13.588 1.00 27.70 99 LYS A CA 1
ATOM 758 C C . LYS A 1 99 ? -3.726 18.376 13.201 1.00 27.49 99 LYS A C 1
ATOM 759 O O . LYS A 1 99 ? -3.151 17.503 12.551 1.00 28.00 99 LYS A O 1
ATOM 765 N N . ASP A 1 100 ? -4.984 18.265 13.614 1.00 27.03 100 ASP A N 1
ATOM 766 C CA . ASP A 1 100 ? -5.780 17.062 13.411 1.00 26.91 100 ASP A CA 1
ATOM 767 C C . ASP A 1 100 ? -7.030 17.369 12.585 1.00 2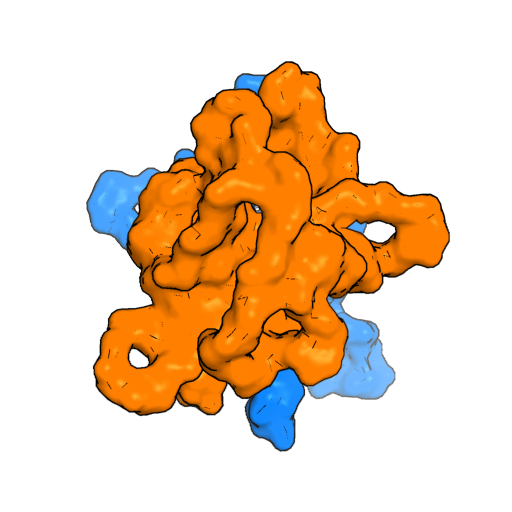4.53 100 ASP A C 1
ATOM 768 O O . ASP A 1 100 ? -7.805 18.262 12.916 1.00 22.53 100 ASP A O 1
ATOM 773 N N . TYR A 1 101 ? -7.215 16.621 11.507 1.00 24.66 101 TYR A N 1
ATOM 774 C CA . TYR A 1 101 ? -8.425 16.694 10.664 1.00 23.59 101 TYR A CA 1
ATOM 775 C C . TYR A 1 101 ? -9.720 16.675 11.489 1.00 23.63 101 TYR A C 1
ATOM 776 O O . TYR A 1 101 ? -10.661 17.416 11.194 1.00 22.38 101 TYR A O 1
ATOM 785 N N . ASP A 1 102 ? -9.730 15.854 12.540 1.00 24.90 102 ASP A N 1
ATOM 786 C CA . ASP A 1 102 ? -10.894 15.613 13.366 1.00 26.08 102 ASP A CA 1
ATOM 787 C C . ASP A 1 102 ? -10.979 16.556 14.597 1.00 26.57 102 ASP A C 1
ATOM 788 O O . ASP A 1 102 ? -11.749 16.278 15.528 1.00 27.51 102 ASP A O 1
ATOM 793 N N . VAL A 1 103 ? -10.189 17.635 14.628 1.00 24.74 103 VAL A N 1
ATOM 794 C CA . VAL A 1 103 ? -10.243 18.604 15.743 1.00 23.78 103 VAL A CA 1
ATOM 795 C C . VAL A 1 103 ? -11.697 18.938 16.090 1.00 23.93 103 VAL A C 1
ATOM 796 O O . VAL A 1 103 ? -12.521 19.165 15.196 1.00 22.38 103 VAL A O 1
ATOM 800 N N . GLU A 1 104 ? -12.008 18.948 17.383 1.00 24.01 104 GLU A N 1
ATOM 801 C CA . GLU A 1 104 ? -13.356 19.198 17.825 1.00 26.23 104 GLU A CA 1
ATOM 802 C C . GLU A 1 104 ? -13.696 20.673 17.704 1.00 25.52 104 GLU A C 1
ATOM 803 O O . GLU A 1 104 ? -13.036 21.535 18.314 1.00 24.15 104 GLU A O 1
ATOM 809 N N . ILE A 1 105 ? -14.725 20.986 16.932 1.00 23.80 105 ILE A N 1
ATOM 810 C CA . ILE A 1 105 ? -15.135 22.382 16.827 1.00 22.72 105 ILE A CA 1
ATOM 811 C C . ILE A 1 105 ? -16.206 22.620 17.884 1.00 24.95 105 ILE A C 1
ATOM 812 O O . ILE A 1 105 ? -17.201 21.894 17.909 1.00 24.97 105 ILE A O 1
ATOM 817 N N . ARG A 1 106 ? -16.003 23.595 18.784 1.00 24.66 106 ARG A N 1
ATOM 818 C CA . ARG A 1 106 ? -17.052 23.904 19.778 1.00 25.74 106 ARG A CA 1
ATOM 819 C C . ARG A 1 106 ? -17.446 25.354 19.632 1.00 25.16 106 ARG A C 1
ATOM 820 O O . ARG A 1 106 ? -16.606 26.245 19.790 1.00 24.07 106 ARG A O 1
ATOM 828 N N . LEU A 1 107 ? -18.709 25.599 19.317 1.00 23.42 107 LEU A N 1
ATOM 829 C CA . LEU A 1 107 ? -19.150 26.956 19.057 1.00 24.24 107 LEU A CA 1
ATOM 830 C C . LEU A 1 107 ? -19.598 27.642 20.360 1.00 26.04 107 LEU A C 1
ATOM 831 O O . LEU A 1 107 ? -19.952 26.980 21.319 1.00 28.02 107 LEU A O 1
ATOM 836 N N . SER A 1 108 ? -19.554 28.962 20.389 1.00 26.49 108 SER A N 1
ATOM 837 C CA . SER A 1 108 ? -20.210 29.725 21.436 1.00 28.91 108 SER A CA 1
ATOM 838 C C . SER A 1 108 ? -21.596 30.134 20.920 1.00 30.21 108 SER A C 1
ATOM 839 O O . SER A 1 108 ? -21.956 29.830 19.778 1.00 28.57 108 SER A O 1
ATOM 842 N N . HIS A 1 109 ? -22.356 30.830 21.767 1.00 33.79 109 HIS A N 1
ATOM 843 C CA . HIS A 1 109 ? -23.648 31.451 21.406 1.00 35.34 109 HIS A CA 1
ATOM 844 C C . HIS A 1 109 ? -23.600 32.318 20.139 1.00 33.56 109 HIS A C 1
ATOM 845 O O . HIS A 1 109 ? -24.613 32.505 19.462 1.00 33.74 109 HIS A O 1
ATOM 852 N N . GLU A 1 110 ? -22.427 32.852 19.800 1.00 31.94 110 GLU A N 1
ATOM 853 C CA . GLU A 1 110 ? -22.283 33.721 18.616 1.00 30.55 110 GLU A CA 1
ATOM 854 C C . GLU A 1 110 ? -22.482 32.973 17.285 1.00 29.20 110 GLU A C 1
ATOM 855 O O . GLU A 1 110 ? -22.806 33.594 16.271 1.00 28.16 110 GLU A O 1
ATOM 861 N N . HIS A 1 111 ? -22.305 31.643 17.285 1.00 27.19 111 HIS A N 1
ATOM 862 C CA . HIS A 1 111 ? -22.392 30.871 16.019 1.00 26.60 111 HIS A CA 1
ATOM 863 C C . HIS A 1 111 ? -23.263 29.657 16.130 1.00 26.87 111 HIS A C 1
ATOM 864 O O . HIS A 1 111 ? -23.338 29.034 17.187 1.00 28.29 111 HIS A O 1
ATOM 871 N N . GLN A 1 112 ? -23.948 29.307 15.048 1.00 26.70 112 GLN A N 1
ATOM 872 C CA . GLN A 1 112 ? -24.907 28.220 15.131 1.00 27.09 112 GLN A CA 1
ATOM 873 C C . GLN A 1 112 ? -24.483 26.994 14.321 1.00 26.01 112 GLN A C 1
ATOM 874 O O . GLN A 1 112 ? -25.037 25.928 14.491 1.00 27.88 112 GLN A O 1
ATOM 880 N N . ALA A 1 113 ? -23.526 27.129 13.411 1.00 23.84 113 ALA A N 1
ATOM 881 C CA . ALA A 1 113 ? -23.073 25.947 12.676 1.00 21.89 113 ALA A CA 1
ATOM 882 C C . ALA A 1 113 ? -21.677 26.171 12.145 1.00 20.08 113 ALA A C 1
ATOM 883 O O . ALA A 1 113 ? -21.192 27.299 12.138 1.00 18.97 113 ALA A O 1
ATOM 885 N N . TYR A 1 114 ? -21.041 25.101 11.654 1.00 19.58 114 TYR A N 1
ATOM 886 C CA . TYR A 1 114 ? -19.776 25.261 10.939 1.00 18.26 114 TYR A CA 1
ATOM 887 C C . TYR A 1 114 ? -19.717 24.306 9.740 1.00 18.43 114 TYR A C 1
ATOM 888 O O . TYR A 1 114 ? -20.433 23.289 9.707 1.00 18.25 114 TYR A O 1
ATOM 897 N N . ARG A 1 115 ? -18.869 24.655 8.765 1.00 17.02 115 ARG A N 1
ATOM 898 C CA . ARG A 1 115 ? -18.574 23.784 7.618 1.00 18.48 115 ARG A CA 1
ATOM 899 C C . ARG A 1 115 ? -17.082 23.859 7.332 1.00 16.79 115 ARG A C 1
ATOM 900 O O . ARG A 1 115 ? -16.447 24.918 7.545 1.00 14.97 115 ARG A O 1
ATOM 908 N N . TRP A 1 116 ? -16.558 22.732 6.863 1.00 16.85 116 TRP A N 1
ATOM 909 C CA . TRP A 1 116 ? -15.230 22.587 6.279 1.00 16.60 116 TRP A CA 1
ATOM 910 C C . TRP A 1 116 ? -15.458 22.427 4.792 1.00 18.95 116 TRP A C 1
ATOM 911 O O . TRP A 1 116 ? -16.158 21.481 4.350 1.00 19.61 116 TRP A O 1
ATOM 922 N N . LEU A 1 117 ? -14.899 23.345 4.007 1.00 18.71 117 LEU A N 1
ATOM 923 C CA . LEU A 1 117 ? -15.213 23.396 2.559 1.00 20.28 117 LEU A CA 1
ATOM 924 C C . LEU A 1 117 ? -14.005 23.673 1.731 1.00 19.05 117 LEU A C 1
ATOM 925 O O . LEU A 1 117 ? -13.112 24.437 2.137 1.00 16.96 117 LEU A O 1
ATOM 930 N N . GLY A 1 118 ? -13.984 23.078 0.551 1.00 20.46 118 GLY A N 1
ATOM 931 C CA . GLY A 1 118 ? -12.996 23.435 -0.474 1.00 21.15 118 GLY A CA 1
ATOM 932 C C . GLY A 1 118 ? -13.177 24.876 -0.906 1.00 21.20 118 GLY A C 1
ATOM 933 O O . GLY A 1 118 ? -14.260 25.471 -0.700 1.00 20.00 118 GLY A O 1
ATOM 934 N N . LEU A 1 119 ? -12.126 25.427 -1.539 1.00 20.83 119 LEU A N 1
ATOM 935 C CA . LEU A 1 119 ? -12.060 26.870 -1.849 1.00 20.82 119 LEU A CA 1
ATOM 936 C C . LEU A 1 119 ? -13.298 27.390 -2.597 1.00 23.32 119 LEU A C 1
ATOM 937 O O . LEU A 1 119 ? -13.882 28.369 -2.166 1.00 22.94 119 LEU A O 1
ATOM 942 N N . GLU A 1 120 ? -13.677 26.752 -3.718 1.00 25.93 120 GLU A N 1
ATOM 943 C CA . GLU A 1 120 ? -14.823 27.219 -4.480 1.00 29.45 120 GLU A CA 1
ATOM 944 C C . GLU A 1 120 ? -16.087 27.285 -3.632 1.00 28.79 120 GLU A C 1
ATOM 945 O O . GLU A 1 120 ? -16.762 28.306 -3.618 1.00 29.31 120 GLU A O 1
ATOM 951 N N . GLU A 1 121 ? -16.425 26.193 -2.961 1.00 28.53 121 GLU A N 1
ATOM 952 C CA . GLU A 1 121 ? -17.620 26.185 -2.106 1.00 29.07 121 GLU A CA 1
ATOM 953 C C . GLU A 1 121 ? -17.511 27.127 -0.911 1.00 27.75 121 GLU A C 1
ATOM 954 O O . GLU A 1 121 ? -18.520 27.737 -0.526 1.00 28.13 121 GLU A O 1
ATOM 960 N N . ALA A 1 122 ? -16.301 27.262 -0.339 1.00 23.07 122 ALA A N 1
ATOM 961 C CA . ALA A 1 122 ? -16.078 28.243 0.743 1.00 22.18 122 ALA A CA 1
ATOM 962 C C . ALA A 1 122 ? -16.382 29.650 0.256 1.00 22.21 122 ALA A C 1
ATOM 963 O O . ALA A 1 122 ? -17.009 30.436 0.968 1.00 21.57 122 ALA A O 1
ATOM 965 N N . CYS A 1 123 ? -15.898 29.975 -0.945 1.00 22.75 123 CYS A N 1
ATOM 966 C CA . CYS A 1 123 ? -16.166 31.281 -1.551 1.00 24.45 123 CYS A CA 1
ATOM 967 C C . CYS A 1 123 ? -17.660 31.538 -1.748 1.00 27.29 123 CYS A C 1
ATOM 968 O O . CYS A 1 123 ? -18.173 32.598 -1.373 1.00 28.69 123 CYS A O 1
ATOM 971 N N . GLN A 1 124 ? -18.364 30.548 -2.285 1.00 29.70 124 GLN A N 1
ATOM 972 C CA . GLN A 1 124 ? -19.795 30.676 -2.527 1.00 34.40 124 GLN A CA 1
ATOM 973 C C . GLN A 1 124 ? -20.569 30.886 -1.226 1.00 32.78 124 GLN A C 1
ATOM 974 O O . GLN A 1 124 ? -21.507 31.682 -1.177 1.00 34.33 124 GLN A O 1
ATOM 980 N N . LEU A 1 125 ? -20.176 30.171 -0.176 1.00 30.99 125 LEU A N 1
ATOM 981 C CA . LEU A 1 125 ? -20.860 30.282 1.129 1.00 30.91 125 LEU A CA 1
ATOM 982 C C . LEU A 1 125 ? -20.464 31.574 1.818 1.00 29.92 125 LEU A C 1
ATOM 983 O O . LEU A 1 125 ? -21.297 32.234 2.395 1.00 30.52 125 LEU A O 1
ATOM 988 N N . ALA A 1 126 ? -19.173 31.928 1.779 1.00 28.47 126 ALA A N 1
ATOM 989 C CA . ALA A 1 126 ? -18.726 33.211 2.344 1.00 28.20 126 ALA A CA 1
ATOM 990 C C . ALA A 1 126 ? -19.460 34.340 1.618 1.00 31.06 126 ALA A C 1
ATOM 991 O O . ALA A 1 126 ? -19.874 35.306 2.240 1.00 32.08 126 ALA A O 1
ATOM 993 N N . GLN A 1 127 ? -19.616 34.182 0.299 1.00 33.35 127 GLN A N 1
ATOM 994 C CA . GLN A 1 127 ? -20.361 35.125 -0.571 1.00 37.60 127 GLN A CA 1
ATOM 995 C C . GLN A 1 127 ? -19.718 36.518 -0.731 1.00 38.09 127 GLN A C 1
ATOM 996 O O . GLN A 1 127 ? -19.486 36.974 -1.851 1.00 39.40 127 GLN A O 1
ATOM 1002 N N . PHE A 1 128 ? -19.413 37.179 0.384 1.00 37.86 128 PHE A N 1
ATOM 1003 C CA . PHE A 1 128 ? -18.935 38.564 0.365 1.00 36.95 128 PHE A CA 1
ATOM 1004 C C . PHE A 1 128 ? -17.571 38.686 -0.359 1.00 34.44 128 PHE A C 1
ATOM 1005 O O . PHE A 1 128 ? -16.654 37.935 -0.059 1.00 30.54 128 PHE A O 1
ATOM 1013 N N . LYS A 1 129 ? -17.444 39.656 -1.265 1.00 34.53 129 LYS A N 1
ATOM 1014 C CA . LYS A 1 129 ? -16.308 39.715 -2.190 1.00 34.26 129 LYS A CA 1
ATOM 1015 C C . LYS A 1 129 ? -14.916 39.814 -1.564 1.00 30.23 129 LYS A C 1
ATOM 1016 O O . LYS A 1 129 ? -13.997 39.189 -2.060 1.00 29.62 129 LYS A O 1
ATOM 1022 N N . GLU A 1 130 ? -14.757 40.574 -0.489 1.00 28.75 130 GLU A N 1
ATOM 1023 C CA . GLU A 1 130 ? -13.458 40.663 0.175 1.00 28.41 130 GLU A CA 1
ATOM 1024 C C . GLU A 1 130 ? -13.033 39.403 0.939 1.00 24.86 130 GLU A C 1
ATOM 1025 O O . GLU A 1 130 ? -11.836 39.139 1.086 1.00 23.05 130 GLU A O 1
ATOM 1031 N N . MET A 1 131 ? -14.020 38.651 1.412 1.00 24.15 131 MET A N 1
ATOM 1032 C CA A MET A 1 131 ? -13.774 37.400 2.126 0.50 22.71 131 MET A CA 1
ATOM 1033 C CA B MET A 1 131 ? -13.793 37.395 2.126 0.50 22.20 131 MET A CA 1
ATOM 1034 C C . MET A 1 131 ? -13.420 36.351 1.091 1.00 21.77 131 MET A C 1
ATOM 1035 O O . MET A 1 131 ? -12.507 35.573 1.304 1.00 19.64 131 MET A O 1
ATOM 1044 N N . LYS A 1 132 ? -14.155 36.348 -0.032 1.00 22.43 132 LYS A N 1
ATOM 1045 C CA . LYS A 1 132 ? -13.839 35.476 -1.164 1.00 22.50 132 LYS A CA 1
ATOM 1046 C C . LYS A 1 132 ? -12.396 35.727 -1.641 1.00 20.54 132 LYS A C 1
ATOM 1047 O O . LYS A 1 132 ? -11.623 34.782 -1.828 1.00 20.01 132 LYS A O 1
ATOM 1053 N N . ALA A 1 133 ? -12.037 36.990 -1.862 1.00 20.36 133 ALA A N 1
ATOM 1054 C CA . ALA A 1 133 ? -10.655 37.333 -2.249 1.00 19.87 133 ALA A CA 1
ATOM 1055 C C . ALA A 1 133 ? -9.656 36.790 -1.223 1.00 17.36 133 ALA A C 1
ATOM 1056 O O . ALA A 1 133 ? -8.684 36.191 -1.607 1.00 17.23 133 ALA A O 1
ATOM 1058 N N . ALA A 1 134 ? -9.915 36.974 0.065 1.00 16.54 134 ALA A N 1
ATOM 1059 C CA . ALA A 1 134 ? -8.969 36.590 1.135 1.00 14.89 134 ALA A CA 1
ATOM 1060 C C . ALA A 1 134 ? -8.743 35.090 1.172 1.00 14.02 134 ALA A C 1
ATOM 1061 O O . ALA A 1 134 ? -7.612 34.627 1.365 1.00 13.89 134 ALA A O 1
ATOM 1063 N N . LEU A 1 135 ? -9.811 34.327 1.022 1.00 13.45 135 LEU A N 1
ATOM 1064 C CA . LEU A 1 135 ? -9.703 32.889 0.941 1.00 12.98 135 LEU A CA 1
ATOM 1065 C C . LEU A 1 135 ? -8.967 32.436 -0.321 1.00 13.63 135 LEU A C 1
ATOM 1066 O O . LEU A 1 135 ? -8.133 31.521 -0.237 1.00 13.45 135 LEU A O 1
ATOM 1071 N N . GLN A 1 136 ? -9.256 33.055 -1.466 1.00 14.75 136 GLN A N 1
ATOM 1072 C CA . GLN A 1 136 ? -8.562 32.717 -2.716 1.00 16.58 136 GLN A CA 1
ATOM 1073 C C . GLN A 1 136 ? -7.064 32.977 -2.596 1.00 15.99 136 GLN A C 1
ATOM 1074 O O . GLN A 1 136 ? -6.223 32.164 -3.014 1.00 16.62 136 GLN A O 1
ATOM 1080 N N . GLU A 1 137 ? -6.741 34.124 -2.026 1.00 15.98 137 GLU A N 1
ATOM 1081 C CA . GLU A 1 137 ? -5.361 34.553 -1.819 1.00 15.59 137 GLU A CA 1
ATOM 1082 C C . GLU A 1 137 ? -4.623 33.671 -0.831 1.00 14.43 137 GLU A C 1
ATOM 1083 O O . GLU A 1 137 ? -3.418 33.400 -1.008 1.00 15.12 137 GLU A O 1
ATOM 1089 N N . GLY A 1 138 ? -5.324 33.218 0.207 1.00 13.22 138 GLY A N 1
ATOM 1090 C CA . GLY A 1 138 ? -4.772 32.281 1.189 1.00 12.67 138 GLY A CA 1
ATOM 1091 C C . GLY A 1 138 ? -4.420 30.968 0.533 1.00 13.00 138 GLY A C 1
ATOM 1092 O O . GLY A 1 138 ? -3.340 30.435 0.746 1.00 13.27 138 GLY A O 1
ATOM 1093 N N . HIS A 1 139 ? -5.342 30.444 -0.268 1.00 13.46 139 HIS A N 1
ATOM 1094 C CA . HIS A 1 139 ? -5.126 29.188 -0.960 1.00 14.35 139 HIS A CA 1
ATOM 1095 C C . HIS A 1 139 ? -3.981 29.285 -1.925 1.00 15.69 139 HIS A C 1
ATOM 1096 O O . HIS A 1 139 ? -3.160 28.350 -2.039 1.00 15.60 139 HIS A O 1
ATOM 1103 N N . GLN A 1 140 ? -3.901 30.408 -2.631 1.00 16.22 140 GLN A N 1
ATOM 1104 C CA . GLN A 1 140 ? -2.825 30.635 -3.588 1.00 16.54 140 GLN A CA 1
ATOM 1105 C C . GLN A 1 140 ? -1.476 30.665 -2.879 1.00 16.34 140 GLN A C 1
ATOM 1106 O O . GLN A 1 140 ? -0.487 30.126 -3.376 1.00 16.65 140 GLN A O 1
ATOM 1112 N N . PHE A 1 141 ? -1.448 31.300 -1.712 1.00 15.31 141 PHE A N 1
ATOM 1113 C CA . PHE A 1 141 ? -0.228 31.392 -0.906 1.00 15.75 141 PHE A CA 1
ATOM 1114 C C . PHE A 1 141 ? 0.224 29.998 -0.434 1.00 16.27 141 PHE A C 1
ATOM 1115 O O . PHE A 1 141 ? 1.406 29.652 -0.487 1.00 17.38 141 PHE A O 1
ATOM 1123 N N . LEU A 1 142 ? -0.724 29.184 0.029 1.00 15.68 142 LEU A N 1
ATOM 1124 C CA . LEU A 1 142 ? -0.409 27.831 0.447 1.00 17.01 142 LEU A CA 1
ATOM 1125 C C . LEU A 1 142 ? 0.165 26.992 -0.693 1.00 18.54 142 LEU A C 1
ATOM 1126 O O . LEU A 1 142 ? 1.151 26.239 -0.515 1.00 19.58 142 LEU A O 1
ATOM 1131 N N . CYS A 1 143 ? -0.427 27.114 -1.870 1.00 19.27 143 CYS A N 1
ATOM 1132 C CA . CYS A 1 143 ? 0.128 26.411 -3.028 1.00 21.42 143 CYS A CA 1
ATOM 1133 C C . CYS A 1 143 ? 1.554 26.882 -3.371 1.00 22.06 143 CYS A C 1
ATOM 1134 O O . CYS A 1 143 ? 2.406 26.070 -3.715 1.00 23.45 143 CYS A O 1
ATOM 1137 N N . SER A 1 144 ? 1.831 28.181 -3.266 1.00 21.53 144 SER A N 1
ATOM 1138 C CA . SER A 1 144 ? 3.156 28.685 -3.634 1.00 22.85 144 SER A CA 1
ATOM 1139 C C . SER A 1 144 ? 4.227 28.194 -2.647 1.00 24.52 144 SER A C 1
ATOM 1140 O O . SER A 1 144 ? 5.340 27.858 -3.056 1.00 25.41 144 SER A O 1
ATOM 1143 N N . ILE A 1 145 ? 3.887 28.105 -1.363 1.00 24.81 145 ILE A N 1
ATOM 1144 C CA A ILE A 1 145 ? 4.791 27.582 -0.320 0.60 26.82 145 ILE A CA 1
ATOM 1145 C CA B ILE A 1 145 ? 4.888 27.616 -0.419 0.40 26.09 145 ILE A CA 1
ATOM 1146 C C . ILE A 1 145 ? 5.123 26.107 -0.571 1.00 27.82 145 ILE A C 1
ATOM 1147 O O . ILE A 1 145 ? 6.281 25.679 -0.538 1.00 30.23 145 ILE A O 1
ATOM 1156 N N . GLU A 1 146 ? 4.072 25.325 -0.799 1.00 28.39 146 GLU A N 1
ATOM 1157 C CA . GLU A 1 146 ? 4.235 23.906 -1.090 1.00 32.83 146 GLU A CA 1
ATOM 1158 C C . GLU A 1 146 ? 5.154 23.718 -2.296 1.00 34.75 146 GLU A C 1
ATOM 1159 O O . GLU A 1 146 ? 6.003 22.842 -2.273 1.00 37.47 146 GLU A O 1
ATOM 1165 N N . ALA A 1 147 ? 4.996 24.540 -3.339 1.00 33.84 147 ALA A N 1
ATOM 1166 C CA . ALA A 1 147 ? 5.899 24.463 -4.500 1.00 37.65 147 ALA A CA 1
ATOM 1167 C C . ALA A 1 147 ? 7.357 24.793 -4.150 1.00 40.43 147 ALA A C 1
ATOM 1168 O O . ALA A 1 147 ? 8.270 24.111 -4.614 1.00 43.51 147 ALA A O 1
ATOM 1170 N N . LEU A 1 148 ? 7.572 25.840 -3.354 1.00 41.16 148 LEU A N 1
ATOM 1171 C CA . LEU A 1 148 ? 8.923 26.211 -2.938 1.00 44.84 148 LEU A CA 1
ATOM 1172 C C . LEU A 1 148 ? 9.590 25.114 -2.095 1.00 49.13 148 LEU A C 1
ATOM 1173 O O . LEU A 1 148 ? 10.783 24.826 -2.273 1.00 49.85 148 LEU A O 1
ATOM 1178 N N . GLU A 1 149 ? 8.810 24.490 -1.211 1.00 50.55 149 GLU A N 1
ATOM 1179 C CA . GLU A 1 149 ? 9.316 23.394 -0.382 1.00 53.70 149 GLU A CA 1
ATOM 1180 C C . GLU A 1 149 ? 9.541 22.139 -1.219 1.00 56.16 149 GLU A C 1
ATOM 1181 O O . GLU A 1 149 ? 10.509 21.415 -0.991 1.00 57.72 149 GLU A O 1
ATOM 1187 N N . HIS A 1 150 ? 8.645 21.893 -2.180 1.00 57.96 150 HIS A N 1
ATOM 1188 C CA . HIS A 1 150 ? 8.763 20.779 -3.129 1.00 60.02 150 HIS A CA 1
ATOM 1189 C C . HIS A 1 150 ? 10.042 20.854 -3.914 1.00 62.68 150 HIS A C 1
ATOM 1190 O O . HIS A 1 150 ? 10.739 19.852 -4.034 1.00 65.23 150 HIS A O 1
ATOM 1197 N N . LEU B 1 3 ? -14.874 51.330 -11.669 1.00 55.58 3 LEU B N 1
ATOM 1198 C CA . LEU B 1 3 ? -13.464 51.563 -11.958 1.00 53.83 3 LEU B CA 1
ATOM 1199 C C . LEU B 1 3 ? -12.649 50.389 -11.441 1.00 52.90 3 LEU B C 1
ATOM 1200 O O . LEU B 1 3 ? -12.523 50.177 -10.238 1.00 52.34 3 LEU B O 1
ATOM 1205 N N . ARG B 1 4 ? -12.112 49.629 -12.371 1.00 48.19 4 ARG B N 1
ATOM 1206 C CA . ARG B 1 4 ? -11.270 48.522 -12.038 1.00 46.62 4 ARG B CA 1
ATOM 1207 C C . ARG B 1 4 ? -9.881 48.810 -12.591 1.00 41.46 4 ARG B C 1
ATOM 1208 O O . ARG B 1 4 ? -9.723 49.097 -13.769 1.00 41.56 4 ARG B O 1
ATOM 1216 N N . ALA B 1 5 ? -8.889 48.759 -11.722 1.00 36.28 5 ALA B N 1
ATOM 1217 C CA . ALA B 1 5 ? -7.515 48.931 -12.126 1.00 32.74 5 ALA B CA 1
ATOM 1218 C C . ALA B 1 5 ? -6.628 47.787 -11.631 1.00 30.21 5 ALA B C 1
ATOM 1219 O O . ALA B 1 5 ? -7.007 47.058 -10.738 1.00 30.50 5 ALA B O 1
ATOM 1221 N N . CYS B 1 6 ? -5.462 47.634 -12.239 1.00 27.97 6 CYS B N 1
ATOM 1222 C CA . CYS B 1 6 ? -4.546 46.548 -11.924 1.00 26.69 6 CYS B CA 1
ATOM 1223 C C . CYS B 1 6 ? -3.146 47.089 -12.041 1.00 24.23 6 CYS B C 1
ATOM 1224 O O . CYS B 1 6 ? -2.869 47.945 -12.882 1.00 24.12 6 CYS B O 1
ATOM 1227 N N . GLY B 1 7 ? -2.265 46.588 -11.185 1.00 21.24 7 GLY B N 1
ATOM 1228 C CA . GLY B 1 7 ? -0.910 47.086 -11.179 1.00 19.38 7 GLY B CA 1
ATOM 1229 C C . GLY B 1 7 ? 0.023 46.124 -10.539 1.00 18.08 7 GLY B C 1
ATOM 1230 O O . GLY B 1 7 ? -0.366 45.007 -10.168 1.00 17.63 7 GLY B O 1
ATOM 1231 N N . LEU B 1 8 ? 1.271 46.553 -10.439 1.00 16.98 8 LEU B N 1
ATOM 1232 C CA . LEU B 1 8 ? 2.294 45.747 -9.844 1.00 16.72 8 LEU B CA 1
ATOM 1233 C C . LEU B 1 8 ? 2.924 46.516 -8.701 1.00 16.81 8 LEU B C 1
ATOM 1234 O O . LEU B 1 8 ? 3.318 47.669 -8.864 1.00 17.70 8 LEU B O 1
ATOM 1239 N N . ILE B 1 9 ? 3.030 45.882 -7.542 1.00 16.75 9 ILE B N 1
ATOM 1240 C CA . ILE B 1 9 ? 3.927 46.379 -6.518 1.00 16.80 9 ILE B CA 1
ATOM 1241 C C . ILE B 1 9 ? 5.358 46.007 -6.937 1.00 16.76 9 ILE B C 1
ATOM 1242 O O . ILE B 1 9 ? 5.815 44.891 -6.724 1.00 16.39 9 ILE B O 1
ATOM 1247 N N . ILE B 1 10 ? 6.025 46.971 -7.567 1.00 16.68 10 ILE B N 1
ATOM 1248 C CA . ILE B 1 10 ? 7.368 46.826 -8.105 1.00 16.79 10 ILE B CA 1
ATOM 1249 C C . ILE B 1 10 ? 8.361 46.954 -6.949 1.00 16.76 10 ILE B C 1
ATOM 1250 O O . ILE B 1 10 ? 8.265 47.899 -6.124 1.00 17.26 10 ILE B O 1
ATOM 1255 N N . PHE B 1 11 ? 9.271 45.992 -6.839 1.00 16.23 11 PHE B N 1
ATOM 1256 C CA . PHE B 1 11 ? 10.297 46.098 -5.808 1.00 17.83 11 PHE B CA 1
ATOM 1257 C C . PHE B 1 11 ? 11.659 45.714 -6.362 1.00 18.51 11 PHE B C 1
ATOM 1258 O O . PHE B 1 11 ? 11.752 45.058 -7.393 1.00 17.81 11 PHE B O 1
ATOM 1266 N N . ARG B 1 12 ? 12.704 46.144 -5.667 1.00 20.39 12 ARG B N 1
ATOM 1267 C CA . ARG B 1 12 ? 14.056 45.715 -5.982 1.00 23.29 12 ARG B CA 1
ATOM 1268 C C . ARG B 1 12 ? 14.691 45.313 -4.677 1.00 25.76 12 ARG B C 1
ATOM 1269 O O . ARG B 1 12 ? 14.255 45.753 -3.601 1.00 25.55 12 ARG B O 1
ATOM 1277 N N . ARG B 1 13 ? 15.727 44.501 -4.772 1.00 29.49 13 ARG B N 1
ATOM 1278 C CA . ARG B 1 13 ? 16.423 44.017 -3.593 1.00 35.54 13 ARG B CA 1
ATOM 1279 C C . ARG B 1 13 ? 17.910 44.351 -3.681 1.00 40.51 13 ARG B C 1
ATOM 1280 O O . ARG B 1 13 ? 18.548 44.123 -4.705 1.00 41.48 13 ARG B O 1
ATOM 1288 N N . CYS B 1 14 ? 18.462 44.864 -2.592 1.00 47.82 14 CYS B N 1
ATOM 1289 C CA . CYS B 1 14 ? 19.884 45.211 -2.538 1.00 56.70 14 CYS B CA 1
ATOM 1290 C C . CYS B 1 14 ? 20.737 44.110 -1.924 1.00 60.01 14 CYS B C 1
ATOM 1291 O O . CYS B 1 14 ? 20.649 43.858 -0.737 1.00 61.48 14 CYS B O 1
ATOM 1294 N N . LEU B 1 15 ? 21.588 43.480 -2.723 1.00 66.51 15 LEU B N 1
ATOM 1295 C CA . LEU B 1 15 ? 22.526 42.492 -2.180 1.00 76.61 15 LEU B CA 1
ATOM 1296 C C . LEU B 1 15 ? 23.567 43.134 -1.246 1.00 79.91 15 LEU B C 1
ATOM 1297 O O . LEU B 1 15 ? 23.895 42.568 -0.200 0.50 82.49 15 LEU B O 1
ATOM 1302 N N . ILE B 1 16 ? 24.072 44.311 -1.626 1.00 81.62 16 ILE B N 1
ATOM 1303 C CA . ILE B 1 16 ? 25.020 45.067 -0.794 1.00 85.77 16 ILE B CA 1
ATOM 1304 C C . ILE B 1 16 ? 24.286 45.595 0.450 1.00 91.59 16 ILE B C 1
ATOM 1305 O O . ILE B 1 16 ? 23.048 45.665 0.448 0.50 92.91 16 ILE B O 1
ATOM 1310 N N . PRO B 1 17 ? 25.039 45.956 1.484 1.00 95.59 17 PRO B N 1
ATOM 1311 C CA . PRO B 1 17 ? 24.449 46.475 2.723 1.00 96.09 17 PRO B CA 1
ATOM 1312 C C . PRO B 1 17 ? 23.707 47.787 2.490 1.00 93.03 17 PRO B C 1
ATOM 1313 O O . PRO B 1 17 ? 24.320 48.781 2.101 1.00 98.11 17 PRO B O 1
ATOM 1317 N N . LYS B 1 18 ? 22.400 47.783 2.729 1.00 87.28 18 LYS B N 1
ATOM 1318 C CA . LYS B 1 18 ? 21.583 48.977 2.544 1.00 83.00 18 LYS B CA 1
ATOM 1319 C C . LYS B 1 18 ? 20.399 48.990 3.505 1.00 81.37 18 LYS B C 1
ATOM 1320 O O . LYS B 1 18 ? 20.131 48.002 4.188 1.00 82.97 18 LYS B O 1
ATOM 1326 N N . ASN B 1 22 ? 17.244 48.849 4.819 0.60 57.76 22 ASN B N 1
ATOM 1327 C CA . ASN B 1 22 ? 16.296 47.914 4.212 0.30 55.60 22 ASN B CA 1
ATOM 1328 C C . ASN B 1 22 ? 16.867 47.189 3.000 0.30 52.17 22 ASN B C 1
ATOM 1329 O O . ASN B 1 22 ? 17.497 47.803 2.130 0.30 50.51 22 ASN B O 1
ATOM 1334 N N . ALA B 1 23 ? 16.651 45.876 2.960 1.00 51.54 23 ALA B N 1
ATOM 1335 C CA . ALA B 1 23 ? 16.960 45.094 1.782 1.00 48.53 23 ALA B CA 1
ATOM 1336 C C . ALA B 1 23 ? 15.942 45.398 0.669 1.00 43.73 23 ALA B C 1
ATOM 1337 O O . ALA B 1 23 ? 16.323 45.484 -0.492 1.00 42.05 23 ALA B O 1
ATOM 1339 N N . ILE B 1 24 ? 14.666 45.577 1.019 1.00 34.46 24 ILE B N 1
ATOM 1340 C CA . ILE B 1 24 ? 13.623 45.740 -0.009 1.00 29.76 24 ILE B CA 1
ATOM 1341 C C . ILE B 1 24 ? 13.181 47.192 -0.190 1.00 27.37 24 ILE B C 1
ATOM 1342 O O . ILE B 1 24 ? 12.892 47.902 0.788 1.00 27.15 24 ILE B O 1
ATOM 1347 N N . GLU B 1 25 ? 13.141 47.630 -1.443 1.00 23.99 25 GLU B N 1
ATOM 1348 C CA . GLU B 1 25 ? 12.597 48.926 -1.775 1.00 23.10 25 GLU B CA 1
ATOM 1349 C C . GLU B 1 25 ? 11.483 48.791 -2.792 1.00 20.09 25 GLU B C 1
ATOM 1350 O O . GLU B 1 25 ? 11.566 47.982 -3.692 1.00 18.87 25 GLU B O 1
ATOM 1356 N N . PHE B 1 26 ? 10.475 49.639 -2.654 1.00 18.95 26 PHE B N 1
ATOM 1357 C CA . PHE B 1 26 ? 9.312 49.662 -3.508 1.00 17.45 26 PHE B CA 1
ATOM 1358 C C . PHE B 1 26 ? 9.300 50.934 -4.312 1.00 18.11 26 PHE B C 1
ATOM 1359 O O . PHE B 1 26 ? 9.667 52.014 -3.776 1.00 18.48 26 PHE B O 1
ATOM 1367 N N . LEU B 1 27 ? 8.867 50.822 -5.572 1.00 16.96 27 LEU B N 1
ATOM 1368 C CA . LEU B 1 27 ? 8.740 51.957 -6.456 1.00 17.75 27 LEU B CA 1
ATOM 1369 C C . LEU B 1 27 ? 7.353 52.550 -6.308 1.00 17.77 27 LEU B C 1
ATOM 1370 O O . LEU B 1 27 ? 6.358 51.832 -6.412 1.00 16.43 27 LEU B O 1
ATOM 1375 N N . LEU B 1 28 ? 7.285 53.859 -6.040 1.00 18.29 28 LEU B N 1
ATOM 1376 C CA . LEU B 1 28 ? 6.012 54.568 -5.991 1.00 18.78 28 LEU B CA 1
ATOM 1377 C C . LEU B 1 28 ? 6.088 55.747 -6.940 1.00 20.59 28 LEU B C 1
ATOM 1378 O O . LEU B 1 28 ? 7.130 56.386 -7.072 1.00 20.11 28 LEU B O 1
ATOM 1383 N N . LEU B 1 29 ? 4.966 56.041 -7.589 1.00 21.31 29 LEU B N 1
ATOM 1384 C CA . LEU B 1 29 ? 4.898 57.132 -8.568 1.00 23.09 29 LEU B CA 1
ATOM 1385 C C . LEU B 1 29 ? 3.976 58.191 -7.998 1.00 24.82 29 LEU B C 1
ATOM 1386 O O . LEU B 1 29 ? 2.980 57.852 -7.365 1.00 24.24 29 LEU B O 1
ATOM 1391 N N . GLN B 1 30 ? 4.315 59.469 -8.166 1.00 27.11 30 GLN B N 1
ATOM 1392 C CA . GLN B 1 30 ? 3.453 60.544 -7.652 1.00 29.23 30 GLN B CA 1
ATOM 1393 C C . GLN B 1 30 ? 2.567 61.087 -8.770 1.00 30.89 30 GLN B C 1
ATOM 1394 O O . GLN B 1 30 ? 3.086 61.560 -9.774 1.00 30.40 30 GLN B O 1
ATOM 1400 N N . ALA B 1 31 ? 1.244 61.022 -8.593 1.00 32.76 31 ALA B N 1
ATOM 1401 C CA . ALA B 1 31 ? 0.307 61.536 -9.609 1.00 34.85 31 ALA B CA 1
ATOM 1402 C C . ALA B 1 31 ? 0.540 63.037 -9.928 1.00 38.02 31 ALA B C 1
ATOM 1403 O O . ALA B 1 31 ? 0.843 63.829 -9.037 1.00 37.25 31 ALA B O 1
ATOM 1405 N N . SER B 1 32 ? 0.409 63.399 -11.203 1.00 41.15 32 SER B N 1
ATOM 1406 C CA . SER B 1 32 ? 0.467 64.805 -11.649 1.00 46.62 32 SER B CA 1
ATOM 1407 C C . SER B 1 32 ? -0.720 65.670 -11.221 1.00 49.82 32 SER B C 1
ATOM 1408 O O . SER B 1 32 ? -0.565 66.862 -10.971 1.00 51.08 32 SER B O 1
ATOM 1411 N N . ASP B 1 33 ? -1.905 65.069 -11.183 1.00 53.87 33 ASP B N 1
ATOM 1412 C CA . ASP B 1 33 ? -3.142 65.801 -10.920 1.00 58.32 33 ASP B CA 1
ATOM 1413 C C . ASP B 1 33 ? -3.598 65.653 -9.470 1.00 60.39 33 ASP B C 1
ATOM 1414 O O . ASP B 1 33 ? -2.962 64.948 -8.676 1.00 56.70 33 ASP B O 1
ATOM 1419 N N . GLY B 1 34 ? -4.694 66.340 -9.139 1.00 61.65 34 GLY B N 1
ATOM 1420 C CA . GLY B 1 34 ? -5.361 66.204 -7.847 1.00 60.06 34 GLY B CA 1
ATOM 1421 C C . GLY B 1 34 ? -4.457 66.502 -6.663 1.00 59.37 34 GLY B C 1
ATOM 1422 O O . GLY B 1 34 ? -3.697 67.477 -6.678 1.00 61.51 34 GLY B O 1
ATOM 1423 N N . ILE B 1 35 ? -4.542 65.638 -5.652 1.00 58.33 35 ILE B N 1
ATOM 1424 C CA . ILE B 1 35 ? -3.801 65.781 -4.390 1.00 58.81 35 ILE B CA 1
ATOM 1425 C C . ILE B 1 35 ? -2.349 65.240 -4.495 1.00 55.09 35 ILE B C 1
ATOM 1426 O O . ILE B 1 35 ? -1.586 65.274 -3.515 1.00 56.08 35 ILE B O 1
ATOM 1431 N N . HIS B 1 36 ? -1.981 64.762 -5.688 1.00 50.63 36 HIS B N 1
ATOM 1432 C CA . HIS B 1 36 ? -0.658 64.170 -5.979 1.00 46.80 36 HIS B CA 1
ATOM 1433 C C . HIS B 1 36 ? -0.374 62.954 -5.129 1.00 42.22 36 HIS B C 1
ATOM 1434 O O . HIS B 1 36 ? 0.646 62.893 -4.446 1.00 41.39 36 HIS B O 1
ATOM 1441 N N . HIS B 1 37 ? -1.292 61.990 -5.161 1.00 39.73 37 HIS B N 1
ATOM 1442 C CA . HIS B 1 37 ? -1.151 60.710 -4.466 1.00 37.98 37 HIS B CA 1
ATOM 1443 C C . HIS B 1 37 ? 0.008 59.861 -4.978 1.00 33.75 37 HIS B C 1
ATOM 1444 O O . HIS B 1 37 ? 0.376 59.920 -6.148 1.00 32.90 37 HIS B O 1
ATOM 1451 N N . TRP B 1 38 ? 0.573 59.058 -4.080 1.00 30.91 38 TRP B N 1
ATOM 1452 C CA . TRP B 1 38 ? 1.658 58.129 -4.399 1.00 27.92 38 TRP B CA 1
ATOM 1453 C C . TRP B 1 38 ? 1.149 56.722 -4.404 1.00 25.75 38 TRP B C 1
ATOM 1454 O O . TRP B 1 38 ? 0.592 56.262 -3.403 1.00 25.25 38 TRP B O 1
ATOM 1465 N N . THR B 1 39 ? 1.353 56.014 -5.515 1.00 24.36 39 THR B N 1
ATOM 1466 C CA . THR B 1 39 ? 0.949 54.596 -5.614 1.00 23.87 39 THR B CA 1
ATOM 1467 C C . THR B 1 39 ? 1.970 53.839 -6.478 1.00 21.93 39 THR B C 1
ATOM 1468 O O . THR B 1 39 ? 2.720 54.461 -7.249 1.00 21.04 39 THR B O 1
ATOM 1472 N N . PRO B 1 40 ? 1.986 52.491 -6.379 1.00 21.06 40 PRO B N 1
ATOM 1473 C CA . PRO B 1 40 ? 2.797 51.686 -7.309 1.00 19.88 40 PRO B CA 1
ATOM 1474 C C . PRO B 1 40 ? 2.202 51.789 -8.701 1.00 20.07 40 PRO B C 1
ATOM 1475 O O . PRO B 1 40 ? 1.097 52.271 -8.830 1.00 19.83 40 PRO B O 1
ATOM 1479 N N . PRO B 1 41 ? 2.916 51.327 -9.760 1.00 20.44 41 PRO B N 1
ATOM 1480 C CA . PRO B 1 41 ? 2.310 51.518 -11.088 1.00 21.16 41 PRO B CA 1
ATOM 1481 C C . PRO B 1 41 ? 0.970 50.785 -11.266 1.00 22.76 41 PRO B C 1
ATOM 1482 O O . PRO B 1 41 ? 0.844 49.624 -10.849 1.00 20.79 41 PRO B O 1
ATOM 1486 N N . LYS B 1 42 ? 0.002 51.420 -11.935 1.00 24.02 42 LYS B N 1
ATOM 1487 C CA . LYS B 1 42 ? -1.301 50.795 -12.153 1.00 24.82 42 LYS B CA 1
ATOM 1488 C C . LYS B 1 42 ? -2.060 51.493 -13.265 1.00 27.75 42 LYS B C 1
ATOM 1489 O O . LYS B 1 42 ? -1.742 52.629 -13.612 1.00 28.70 42 LYS B O 1
ATOM 1495 N N . GLY B 1 43 ? -3.066 50.819 -13.815 1.00 28.04 43 GLY B N 1
ATOM 1496 C CA . GLY B 1 43 ? -3.988 51.474 -14.757 1.00 31.63 43 GLY B CA 1
ATOM 1497 C C . GLY B 1 43 ? -5.276 50.684 -14.951 1.00 32.89 43 GLY B C 1
ATOM 1498 O O . GLY B 1 43 ? -5.385 49.512 -14.525 1.00 29.32 43 GLY B O 1
ATOM 1499 N N . HIS B 1 44 ? -6.242 51.322 -15.608 1.00 35.29 44 HIS B N 1
ATOM 1500 C CA . HIS B 1 44 ? -7.555 50.719 -15.813 1.00 37.94 44 HIS B CA 1
ATOM 1501 C C . HIS B 1 44 ? -7.462 49.535 -16.731 1.00 37.00 44 HIS B C 1
ATOM 1502 O O . HIS B 1 44 ? -6.559 49.437 -17.562 1.00 38.19 44 HIS B O 1
ATOM 1509 N N . VAL B 1 45 ? -8.378 48.600 -16.541 1.00 39.39 45 VAL B N 1
ATOM 1510 C CA . VAL B 1 45 ? -8.447 47.397 -17.341 1.00 41.59 45 VAL B CA 1
ATOM 1511 C C . VAL B 1 45 ? -9.045 47.769 -18.688 1.00 46.53 45 VAL B C 1
ATOM 1512 O O . VAL B 1 45 ? -9.813 48.725 -18.797 1.00 46.31 45 VAL B O 1
ATOM 1516 N N . GLU B 1 46 ? -8.684 47.013 -19.714 1.00 49.38 46 GLU B N 1
ATOM 1517 C CA . GLU B 1 46 ? -9.157 47.288 -21.058 1.00 52.79 46 GLU B CA 1
ATOM 1518 C C . GLU B 1 46 ? -9.866 46.046 -21.581 1.00 56.22 46 GLU B C 1
ATOM 1519 O O . GLU B 1 46 ? -9.563 44.942 -21.118 1.00 53.92 46 GLU B O 1
ATOM 1525 N N . PRO B 1 47 ? -10.696 46.172 -22.609 1.00 61.24 47 PRO B N 1
ATOM 1526 C CA . PRO B 1 47 ? -11.742 45.180 -22.897 1.00 63.18 47 PRO B CA 1
ATOM 1527 C C . PRO B 1 47 ? -11.310 43.722 -23.157 1.00 60.76 47 PRO B C 1
ATOM 1528 O O . PRO B 1 47 ? -12.003 42.835 -22.658 1.00 61.00 47 PRO B O 1
ATOM 1532 N N . GLY B 1 48 ? -10.234 43.458 -23.894 1.00 59.61 48 GLY B N 1
ATOM 1533 C CA . GLY B 1 48 ? -9.846 42.061 -24.162 1.00 60.20 48 GLY B CA 1
ATOM 1534 C C . GLY B 1 48 ? -8.621 41.618 -23.387 1.00 58.38 48 GLY B C 1
ATOM 1535 O O . GLY B 1 48 ? -7.895 40.730 -23.831 1.00 58.99 48 GLY B O 1
ATOM 1536 N N . GLU B 1 49 ? -8.410 42.247 -22.229 1.00 51.69 49 GLU B N 1
ATOM 1537 C CA . GLU B 1 49 ? -7.239 42.037 -21.398 1.00 47.87 49 GLU B CA 1
ATOM 1538 C C . GLU B 1 49 ? -7.546 41.185 -20.177 1.00 43.27 49 GLU B C 1
ATOM 1539 O O . GLU B 1 49 ? -8.547 41.340 -19.492 1.00 41.02 49 GLU B O 1
ATOM 1545 N N . ASP B 1 50 ? -6.640 40.273 -19.930 1.00 40.33 50 ASP B N 1
ATOM 1546 C CA . ASP B 1 50 ? -6.536 39.553 -18.704 1.00 38.64 50 ASP B CA 1
ATOM 1547 C C . ASP B 1 50 ? -6.001 40.600 -17.636 1.00 35.24 50 ASP B C 1
ATOM 1548 O O . ASP B 1 50 ? -5.255 41.514 -17.990 1.00 34.94 50 ASP B O 1
ATOM 1553 N N . ASP B 1 51 ? -6.439 40.501 -16.379 1.00 31.74 51 ASP B N 1
ATOM 1554 C CA . ASP B 1 51 ? -6.083 41.475 -15.337 1.00 30.40 51 ASP B CA 1
ATOM 1555 C C . ASP B 1 51 ? -4.575 41.566 -15.070 1.00 28.10 51 ASP B C 1
ATOM 1556 O O . ASP B 1 51 ? -4.042 42.656 -14.916 1.00 27.34 51 ASP B O 1
ATOM 1561 N N . LEU B 1 52 ? -3.890 40.425 -15.049 1.00 26.90 52 LEU B N 1
ATOM 1562 C CA . LEU B 1 52 ? -2.431 40.444 -14.916 1.00 25.68 52 LEU B CA 1
ATOM 1563 C C . LEU B 1 52 ? -1.789 41.110 -16.152 1.00 27.42 52 LEU B C 1
ATOM 1564 O O . LEU B 1 52 ? -0.856 41.892 -16.014 1.00 25.41 52 LEU B O 1
ATOM 1569 N N . GLU B 1 53 ? -2.291 40.829 -17.354 1.00 29.42 53 GLU B N 1
ATOM 1570 C CA . GLU B 1 53 ? -1.811 41.556 -18.535 1.00 31.07 53 GLU B CA 1
ATOM 1571 C C . GLU B 1 53 ? -2.076 43.081 -18.439 1.00 29.81 53 GLU B C 1
ATOM 1572 O O . GLU B 1 53 ? -1.283 43.882 -18.889 1.00 29.85 53 GLU B O 1
ATOM 1578 N N . THR B 1 54 ? -3.170 43.485 -17.815 1.00 29.69 54 THR B N 1
ATOM 1579 C CA . THR B 1 54 ? -3.359 44.904 -17.518 1.00 30.66 54 THR B CA 1
ATOM 1580 C C . THR B 1 54 ? -2.236 45.463 -16.627 1.00 27.94 54 THR B C 1
ATOM 1581 O O . THR B 1 54 ? -1.700 46.548 -16.881 1.00 28.43 54 THR B O 1
ATOM 1585 N N . ALA B 1 55 ? -1.920 44.724 -15.576 1.00 24.73 55 ALA B N 1
ATOM 1586 C CA . ALA B 1 55 ? -0.899 45.131 -14.630 1.00 23.66 55 ALA B CA 1
ATOM 1587 C C . ALA B 1 55 ? 0.453 45.342 -15.361 1.00 24.76 55 ALA B C 1
ATOM 1588 O O . ALA B 1 55 ? 1.097 46.387 -15.190 1.00 24.22 55 ALA B O 1
ATOM 1590 N N . LEU B 1 56 ? 0.840 44.375 -16.193 1.00 25.61 56 LEU B N 1
ATOM 1591 C CA . LEU B 1 56 ? 2.088 44.469 -16.966 1.00 28.04 56 LEU B CA 1
ATOM 1592 C C . LEU B 1 56 ? 2.138 45.654 -17.949 1.00 29.88 56 LEU B C 1
ATOM 1593 O O . LEU B 1 56 ? 3.145 46.351 -18.008 1.00 30.09 56 LEU B O 1
ATOM 1598 N N . ARG B 1 57 ? 1.054 45.873 -18.696 1.00 31.99 57 ARG B N 1
ATOM 1599 C CA . ARG B 1 57 ? 0.936 47.008 -19.618 1.00 35.70 57 ARG B CA 1
ATOM 1600 C C . ARG B 1 57 ? 0.976 48.368 -18.907 1.00 35.42 57 ARG B C 1
ATOM 1601 O O . ARG B 1 57 ? 1.641 49.304 -19.372 1.00 36.60 57 ARG B O 1
ATOM 1609 N N . ALA B 1 58 ? 0.231 48.482 -17.808 1.00 32.62 58 ALA B N 1
ATOM 1610 C CA . ALA B 1 58 ? 0.176 49.719 -17.012 1.00 32.09 58 ALA B CA 1
ATOM 1611 C C . ALA B 1 58 ? 1.564 50.088 -16.491 1.00 31.08 58 ALA B C 1
ATOM 1612 O O . ALA B 1 58 ? 1.940 51.248 -16.485 1.00 32.25 58 ALA B O 1
ATOM 1614 N N . THR B 1 59 ? 2.301 49.085 -16.044 1.00 29.41 59 THR B N 1
ATOM 1615 C CA . THR B 1 59 ? 3.650 49.250 -15.542 1.00 29.35 59 THR B CA 1
ATOM 1616 C C . THR B 1 59 ? 4.576 49.753 -16.641 1.00 33.50 59 THR B C 1
ATOM 1617 O O . THR B 1 59 ? 5.373 50.648 -16.438 1.00 34.60 59 THR B O 1
ATOM 1621 N N . GLN B 1 60 ? 4.431 49.177 -17.816 1.00 34.39 60 GLN B N 1
ATOM 1622 C CA . GLN B 1 60 ? 5.167 49.607 -18.957 1.00 38.30 60 GLN B CA 1
ATOM 1623 C C . GLN B 1 60 ? 4.817 51.052 -19.368 1.00 39.26 60 GLN B C 1
ATOM 1624 O O . GLN B 1 60 ? 5.685 51.872 -19.556 1.00 39.82 60 GLN B O 1
ATOM 1630 N N . GLU B 1 61 ? 3.534 51.348 -19.450 1.00 32.58 61 GLU B N 1
ATOM 1631 C CA . GLU B 1 61 ? 3.061 52.674 -19.778 1.00 35.69 61 GLU B CA 1
ATOM 1632 C C . GLU B 1 61 ? 3.446 53.718 -18.740 1.00 33.78 61 GLU B C 1
ATOM 1633 O O . GLU B 1 61 ? 3.759 54.831 -19.084 1.00 33.67 61 GLU B O 1
ATOM 1639 N N . GLU B 1 62 ? 3.388 53.353 -17.469 1.00 31.88 62 GLU B N 1
ATOM 1640 C CA . GLU B 1 62 ? 3.482 54.355 -16.400 1.00 32.39 62 GLU B CA 1
ATOM 1641 C C . GLU B 1 62 ? 4.905 54.548 -15.839 1.00 30.97 62 GLU B C 1
ATOM 1642 O O . GLU B 1 62 ? 5.256 55.621 -15.361 1.00 29.52 62 GLU B O 1
ATOM 1648 N N . ALA B 1 63 ? 5.704 53.492 -15.889 1.00 30.78 63 ALA B N 1
ATOM 1649 C CA . ALA B 1 63 ? 7.026 53.471 -15.260 1.00 29.28 63 ALA B CA 1
ATOM 1650 C C . ALA B 1 63 ? 8.110 53.074 -16.264 1.00 30.16 63 ALA B C 1
ATOM 1651 O O . ALA B 1 63 ? 9.300 53.097 -15.942 1.00 30.58 63 ALA B O 1
ATOM 1653 N N . GLY B 1 64 ? 7.678 52.652 -17.451 1.00 29.51 64 GLY B N 1
ATOM 1654 C CA . GLY B 1 64 ? 8.560 52.317 -18.552 1.00 30.94 64 GLY B CA 1
ATOM 1655 C C . GLY B 1 64 ? 9.345 51.047 -18.348 1.00 32.25 64 GLY B C 1
ATOM 1656 O O . GLY B 1 64 ? 10.413 50.867 -18.951 1.00 33.21 64 GLY B O 1
ATOM 1657 N N . ILE B 1 65 ? 8.836 50.166 -17.491 1.00 30.73 65 ILE B N 1
ATOM 1658 C CA . ILE B 1 65 ? 9.501 48.883 -17.215 1.00 30.24 65 ILE B CA 1
ATOM 1659 C C . ILE B 1 65 ? 8.796 47.795 -18.025 1.00 32.43 65 ILE B C 1
ATOM 1660 O O . ILE B 1 65 ? 7.620 47.534 -17.809 1.00 30.01 65 ILE B O 1
ATOM 1665 N N . GLU B 1 66 ? 9.546 47.170 -18.933 1.00 34.89 66 GLU B N 1
ATOM 1666 C CA . GLU B 1 66 ? 9.075 46.134 -19.856 1.00 39.69 66 GLU B CA 1
ATOM 1667 C C . GLU B 1 66 ? 8.918 44.797 -19.147 1.00 39.66 66 GLU B C 1
ATOM 1668 O O . GLU B 1 66 ? 9.544 44.583 -18.109 1.00 39.01 66 GLU B O 1
ATOM 1674 N N . ALA B 1 67 ? 8.144 43.883 -19.743 1.00 42.26 67 ALA B N 1
ATOM 1675 C CA . ALA B 1 67 ? 7.933 42.523 -19.216 1.00 42.92 67 ALA B CA 1
ATOM 1676 C C . ALA B 1 67 ? 9.236 41.777 -18.935 1.00 43.39 67 ALA B C 1
ATOM 1677 O O . ALA B 1 67 ? 9.367 41.100 -17.908 1.00 41.69 67 ALA B O 1
ATOM 1679 N N . GLY B 1 68 ? 10.186 41.913 -19.853 1.00 41.27 68 GLY B N 1
ATOM 1680 C CA . GLY B 1 68 ? 11.476 41.260 -19.749 1.00 40.95 68 GLY B CA 1
ATOM 1681 C C . GLY B 1 68 ? 12.362 41.844 -18.676 1.00 39.43 68 GLY B C 1
ATOM 1682 O O . GLY B 1 68 ? 13.410 41.284 -18.348 1.00 38.64 68 GLY B O 1
ATOM 1683 N N . GLN B 1 69 ? 11.936 42.966 -18.112 1.00 37.04 69 GLN B N 1
ATOM 1684 C CA . GLN B 1 69 ? 12.676 43.572 -17.018 1.00 35.31 69 GLN B CA 1
ATOM 1685 C C . GLN B 1 69 ? 12.108 43.165 -15.645 1.00 31.80 69 GLN B C 1
ATOM 1686 O O . GLN B 1 69 ? 12.614 43.623 -14.625 1.00 30.41 69 GLN B O 1
ATOM 1692 N N . LEU B 1 70 ? 11.104 42.280 -15.635 1.00 29.46 70 LEU B N 1
ATOM 1693 C CA . LEU B 1 70 ? 10.247 42.004 -14.457 1.00 29.28 70 LEU B CA 1
ATOM 1694 C C . LEU B 1 70 ? 10.088 40.525 -14.203 1.00 28.05 70 LEU B C 1
ATOM 1695 O O . LEU B 1 70 ? 10.057 39.759 -15.141 1.00 27.80 70 LEU B O 1
ATOM 1700 N N . THR B 1 71 ? 9.899 40.151 -12.941 1.00 25.54 71 THR B N 1
ATOM 1701 C CA . THR B 1 71 ? 9.550 38.787 -12.596 1.00 26.34 71 THR B CA 1
ATOM 1702 C C . THR B 1 71 ? 8.320 38.828 -11.704 1.00 24.55 71 THR B C 1
ATOM 1703 O O . THR B 1 71 ? 8.399 39.403 -10.630 1.00 22.14 71 THR B O 1
ATOM 1707 N N . ILE B 1 72 ? 7.202 38.222 -12.121 1.00 24.69 72 ILE B N 1
ATOM 1708 C CA . ILE B 1 72 ? 5.997 38.146 -11.274 1.00 24.40 72 ILE B CA 1
ATOM 1709 C C . ILE B 1 72 ? 6.220 37.156 -10.135 1.00 24.66 72 ILE B C 1
ATOM 1710 O O . ILE B 1 72 ? 6.569 36.026 -10.389 1.00 24.85 72 ILE B O 1
ATOM 1715 N N . ILE B 1 73 ? 6.007 37.574 -8.878 1.00 22.76 73 ILE B N 1
ATOM 1716 C CA . ILE B 1 73 ? 6.249 36.660 -7.745 1.00 21.12 73 ILE B CA 1
ATOM 1717 C C . ILE B 1 73 ? 5.018 35.765 -7.527 1.00 22.69 73 ILE B C 1
ATOM 1718 O O . ILE B 1 73 ? 3.960 36.285 -7.196 1.00 21.60 73 ILE B O 1
ATOM 1723 N N . GLU B 1 74 ? 5.146 34.447 -7.711 1.00 22.61 74 GLU B N 1
ATOM 1724 C CA . GLU B 1 74 ? 4.048 33.493 -7.531 1.00 25.04 74 GLU B CA 1
ATOM 1725 C C . GLU B 1 74 ? 3.549 33.446 -6.070 1.00 23.43 74 GLU B C 1
ATOM 1726 O O . GLU B 1 74 ? 4.349 33.440 -5.126 1.00 23.14 74 GLU B O 1
ATOM 1732 N N . GLY B 1 75 ? 2.230 33.436 -5.872 1.00 23.73 75 GLY B N 1
ATOM 1733 C CA . GLY B 1 75 ? 1.676 33.218 -4.532 1.00 22.18 75 GLY B CA 1
ATOM 1734 C C . GLY B 1 75 ? 1.227 34.440 -3.774 1.00 23.08 75 GLY B C 1
ATOM 1735 O O . GLY B 1 75 ? 0.850 34.344 -2.580 1.00 25.02 75 GLY B O 1
ATOM 1736 N N . PHE B 1 76 ? 1.269 35.601 -4.423 1.00 20.66 76 PHE B N 1
ATOM 1737 C CA . PHE B 1 76 ? 0.795 36.832 -3.800 1.00 18.79 76 PHE B CA 1
ATOM 1738 C C . PHE B 1 76 ? -0.111 37.622 -4.782 1.00 18.63 76 PHE B C 1
ATOM 1739 O O . PHE B 1 76 ? 0.226 37.836 -5.961 1.00 18.92 76 PHE B O 1
ATOM 1747 N N . LYS B 1 77 ? -1.236 38.078 -4.275 1.00 17.26 77 LYS B N 1
ATOM 1748 C CA . LYS B 1 77 ? -2.113 38.951 -4.998 1.00 17.42 77 LYS B CA 1
ATOM 1749 C C . LYS B 1 77 ? -2.933 39.633 -3.911 1.00 16.77 77 LYS B C 1
ATOM 1750 O O . LYS B 1 77 ? -3.327 38.956 -2.960 1.00 16.22 77 LYS B O 1
ATOM 1756 N N . ARG B 1 78 ? -3.197 40.935 -4.066 1.00 16.31 78 ARG B N 1
ATOM 1757 C CA . ARG B 1 78 ? -4.057 41.655 -3.112 1.00 17.88 78 ARG B CA 1
ATOM 1758 C C . ARG B 1 78 ? -5.045 42.517 -3.865 1.00 18.41 78 ARG B C 1
ATOM 1759 O O . ARG B 1 78 ? -4.682 43.229 -4.806 1.00 17.84 78 ARG B O 1
ATOM 1767 N N . GLU B 1 79 ? -6.298 42.447 -3.466 1.00 20.09 79 GLU B N 1
ATOM 1768 C CA . GLU B 1 79 ? -7.342 43.308 -4.040 1.00 21.95 79 GLU B CA 1
ATOM 1769 C C . GLU B 1 79 ? -7.714 44.409 -3.053 1.00 21.97 79 GLU B C 1
ATOM 1770 O O . GLU B 1 79 ? -7.995 44.144 -1.870 1.00 22.48 79 GLU B O 1
ATOM 1776 N N . LEU B 1 80 ? -7.675 45.646 -3.515 1.00 21.81 80 LEU B N 1
ATOM 1777 C CA . LEU B 1 80 ? -8.052 46.796 -2.689 1.00 22.06 80 LEU B CA 1
ATOM 1778 C C . LEU B 1 80 ? -9.438 47.198 -3.135 1.00 23.23 80 LEU B C 1
ATOM 1779 O O . LEU B 1 80 ? -9.681 47.261 -4.342 1.00 22.77 80 LEU B O 1
ATOM 1784 N N . ASN B 1 81 ? -10.331 47.426 -2.169 1.00 24.21 81 ASN B N 1
ATOM 1785 C CA . ASN B 1 81 ? -11.707 47.909 -2.386 1.00 27.53 81 ASN B CA 1
ATOM 1786 C C . ASN B 1 81 ? -11.966 49.100 -1.477 1.00 28.87 81 ASN B C 1
ATOM 1787 O O . ASN B 1 81 ? -11.941 48.987 -0.236 1.00 28.39 81 ASN B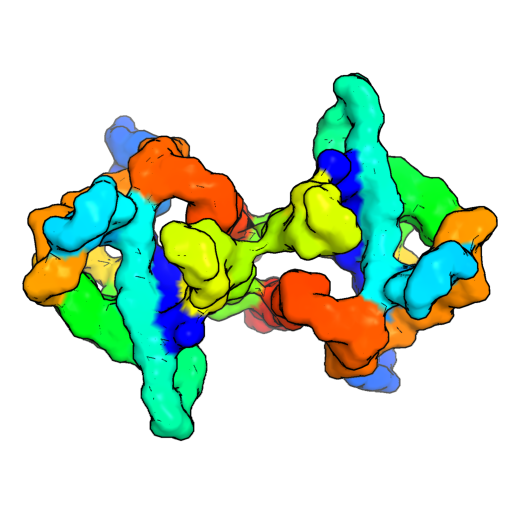 O 1
ATOM 1792 N N . TYR B 1 82 ? -12.182 50.249 -2.095 1.00 29.24 82 TYR B N 1
ATOM 1793 C CA . TYR B 1 82 ? -12.510 51.463 -1.332 1.00 32.61 82 TYR B CA 1
ATOM 1794 C C . TYR B 1 82 ? -13.374 52.414 -2.181 1.00 32.57 82 TYR B C 1
ATOM 1795 O O . TYR B 1 82 ? -13.500 52.238 -3.382 1.00 30.99 82 TYR B O 1
ATOM 1804 N N . VAL B 1 83 ? -13.985 53.397 -1.538 1.00 35.29 83 VAL B N 1
ATOM 1805 C CA . VAL B 1 83 ? -14.876 54.354 -2.205 1.00 39.90 83 VAL B CA 1
ATOM 1806 C C . VAL B 1 83 ? -14.199 55.706 -2.047 1.00 41.82 83 VAL B C 1
ATOM 1807 O O . VAL B 1 83 ? -14.108 56.202 -0.932 1.00 42.25 83 VAL B O 1
ATOM 1811 N N . ALA B 1 84 ? -13.691 56.263 -3.152 1.00 45.52 84 ALA B N 1
ATOM 1812 C CA . ALA B 1 84 ? -12.826 57.469 -3.138 1.00 49.43 84 ALA B CA 1
ATOM 1813 C C . ALA B 1 84 ? -13.265 58.547 -4.126 1.00 54.82 84 ALA B C 1
ATOM 1814 O O . ALA B 1 84 ? -13.065 58.407 -5.333 1.00 53.25 84 ALA B O 1
ATOM 1816 N N . ARG B 1 85 ? -13.801 59.648 -3.585 1.00 61.55 85 ARG B N 1
ATOM 1817 C CA . ARG B 1 85 ? -14.590 60.656 -4.334 1.00 62.31 85 ARG B CA 1
ATOM 1818 C C . ARG B 1 85 ? -16.013 60.123 -4.513 1.00 62.84 85 ARG B C 1
ATOM 1819 O O . ARG B 1 85 ? -16.854 60.731 -5.184 1.00 71.31 85 ARG B O 1
ATOM 1827 N N . ASN B 1 86 ? -16.260 58.977 -3.890 1.00 58.65 86 ASN B N 1
ATOM 1828 C CA . ASN B 1 86 ? -17.563 58.266 -3.915 1.00 56.63 86 ASN B CA 1
ATOM 1829 C C . ASN B 1 86 ? -17.946 57.587 -5.195 1.00 51.59 86 ASN B C 1
ATOM 1830 O O . ASN B 1 86 ? -19.101 57.249 -5.480 1.00 51.32 86 ASN B O 1
ATOM 1835 N N . LYS B 1 87 ? -16.869 57.338 -5.907 1.00 47.65 87 LYS B N 1
ATOM 1836 C CA . LYS B 1 87 ? -16.799 56.370 -6.921 1.00 44.41 87 LYS B CA 1
ATOM 1837 C C . LYS B 1 87 ? -16.213 55.143 -6.231 1.00 40.21 87 LYS B C 1
ATOM 1838 O O . LYS B 1 87 ? -15.171 55.227 -5.567 1.00 36.29 87 LYS B O 1
ATOM 1844 N N . PRO B 1 88 ? -16.924 54.007 -6.315 1.00 39.40 88 PRO B N 1
ATOM 1845 C CA . PRO B 1 88 ? -16.324 52.761 -5.819 1.00 36.86 88 PRO B CA 1
ATOM 1846 C C . PRO B 1 88 ? -15.074 52.446 -6.646 1.00 34.44 88 PRO B C 1
ATOM 1847 O O . PRO B 1 88 ? -15.076 52.648 -7.857 1.00 34.52 88 PRO B O 1
ATOM 1851 N N . LYS B 1 89 ? -14.009 51.990 -5.995 1.00 33.08 89 LYS B N 1
ATOM 1852 C CA . LYS B 1 89 ? -12.772 51.628 -6.705 1.00 32.26 89 LYS B CA 1
ATOM 1853 C C . LYS B 1 89 ? -12.269 50.257 -6.293 1.00 30.10 89 LYS B C 1
ATOM 1854 O O . LYS B 1 89 ? -12.391 49.857 -5.123 1.00 26.84 89 LYS B O 1
ATOM 1860 N N . THR B 1 90 ? -11.727 49.545 -7.280 1.00 27.22 90 THR B N 1
ATOM 1861 C CA . THR B 1 90 ? -11.101 48.240 -7.077 1.00 26.10 90 THR B CA 1
ATOM 1862 C C . THR B 1 90 ? -9.750 48.265 -7.775 1.00 24.07 90 THR B C 1
ATOM 1863 O O . THR B 1 90 ? -9.642 48.697 -8.926 1.00 25.03 90 THR B O 1
ATOM 1867 N N . VAL B 1 91 ? -8.724 47.846 -7.062 1.00 21.50 91 VAL B N 1
ATOM 1868 C CA . VAL B 1 91 ? -7.391 47.717 -7.643 1.00 20.51 91 VAL B CA 1
ATOM 1869 C C . VAL B 1 91 ? -6.831 46.372 -7.255 1.00 19.50 91 VAL B C 1
ATOM 1870 O O . VAL B 1 91 ? -6.892 45.966 -6.075 1.00 17.81 91 VAL B O 1
ATOM 1874 N N . ILE B 1 92 ? -6.285 45.666 -8.236 1.00 19.36 92 ILE B N 1
ATOM 1875 C CA . ILE B 1 92 ? -5.675 44.389 -7.959 1.00 18.98 92 ILE B CA 1
ATOM 1876 C C . ILE B 1 92 ? -4.186 44.536 -8.126 1.00 16.64 92 ILE B C 1
ATOM 1877 O O . ILE B 1 92 ? -3.752 45.015 -9.157 1.00 16.68 92 ILE B O 1
ATOM 1882 N N . TYR B 1 93 ? -3.405 44.103 -7.137 1.00 15.33 93 TYR B N 1
ATOM 1883 C CA . TYR B 1 93 ? -1.941 44.151 -7.270 1.00 14.93 93 TYR B CA 1
ATOM 1884 C C . TYR B 1 93 ? -1.328 42.783 -7.211 1.00 14.38 93 TYR B C 1
ATOM 1885 O O . TYR B 1 93 ? -1.784 41.929 -6.455 1.00 14.80 93 TYR B O 1
ATOM 1894 N N . TRP B 1 94 ? -0.267 42.589 -7.989 1.00 14.48 94 TRP B N 1
ATOM 1895 C CA . TRP B 1 94 ? 0.655 41.444 -7.840 1.00 14.42 94 TRP B CA 1
ATOM 1896 C C . TRP B 1 94 ? 1.986 42.006 -7.421 1.00 14.10 94 TRP B C 1
ATOM 1897 O O . TRP B 1 94 ? 2.184 43.223 -7.507 1.00 14.15 94 TRP B O 1
ATOM 1908 N N . LEU B 1 95 ? 2.927 41.163 -6.991 1.00 14.29 95 LEU B N 1
ATOM 1909 C CA . LEU B 1 95 ? 4.278 41.626 -6.629 1.00 13.89 95 LEU B CA 1
ATOM 1910 C C . LEU B 1 95 ? 5.164 41.333 -7.820 1.00 14.32 95 LEU B C 1
ATOM 1911 O O . LEU B 1 95 ? 4.995 40.286 -8.447 1.00 15.11 95 LEU B O 1
ATOM 1916 N N . ALA B 1 96 ? 6.088 42.228 -8.153 1.00 14.18 96 ALA B N 1
ATOM 1917 C CA . ALA B 1 96 ? 7.029 41.949 -9.261 1.00 15.88 96 ALA B CA 1
ATOM 1918 C C . ALA B 1 96 ? 8.370 42.542 -8.918 1.00 16.21 96 ALA B C 1
ATOM 1919 O O . ALA B 1 96 ? 8.444 43.733 -8.585 1.00 15.33 96 ALA B O 1
ATOM 1921 N N . GLU B 1 97 ? 9.420 41.728 -9.019 1.00 17.62 97 GLU B N 1
ATOM 1922 C CA . GLU B 1 97 ? 10.795 42.179 -8.821 1.00 18.51 97 GLU B CA 1
ATOM 1923 C C . GLU B 1 97 ? 11.437 42.668 -10.135 1.00 19.96 97 GLU B C 1
ATOM 1924 O O . GLU B 1 97 ? 11.303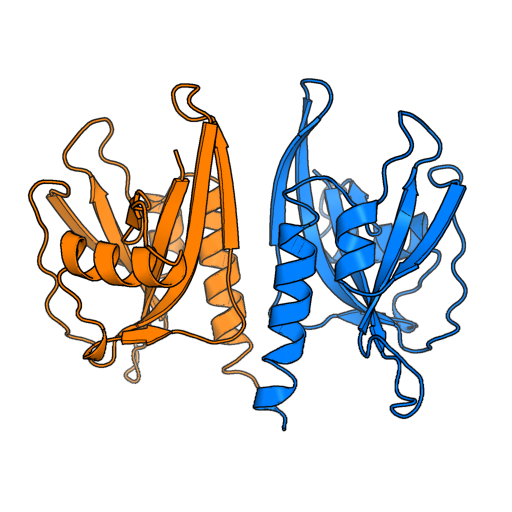 42.008 -11.158 1.00 18.84 97 GLU B O 1
ATOM 1930 N N . VAL B 1 98 ? 12.142 43.811 -10.112 1.00 20.54 98 VAL B N 1
ATOM 1931 C CA . VAL B 1 98 ? 12.917 44.194 -11.321 1.00 22.43 98 VAL B CA 1
ATOM 1932 C C . VAL B 1 98 ? 14.169 43.309 -11.454 1.00 23.94 98 VAL B C 1
ATOM 1933 O O . VAL B 1 98 ? 14.813 42.992 -10.472 1.00 24.24 98 VAL B O 1
ATOM 1937 N N . LYS B 1 99 ? 14.487 42.913 -12.678 1.00 27.42 99 LYS B N 1
ATOM 1938 C CA . LYS B 1 99 ? 15.685 42.158 -12.971 1.00 31.34 99 LYS B CA 1
ATOM 1939 C C . LYS B 1 99 ? 16.971 42.930 -12.655 1.00 31.87 99 LYS B C 1
ATOM 1940 O O . LYS B 1 99 ? 17.892 42.377 -12.059 1.00 30.65 99 LYS B O 1
ATOM 1946 N N . ASP B 1 100 ? 17.029 44.200 -13.071 1.00 31.75 100 ASP B N 1
ATOM 1947 C CA . ASP B 1 100 ? 18.160 45.056 -12.756 1.00 31.43 100 ASP B CA 1
ATOM 1948 C C . ASP B 1 100 ? 17.745 46.075 -11.742 1.00 29.35 100 ASP B C 1
ATOM 1949 O O . ASP B 1 100 ? 16.813 46.858 -11.979 1.00 29.16 100 ASP B O 1
ATOM 1954 N N . TYR B 1 101 ? 18.488 46.091 -10.648 1.00 26.07 101 TYR B N 1
ATOM 1955 C CA . TYR B 1 101 ? 18.337 47.054 -9.603 1.00 26.38 101 TYR B CA 1
ATOM 1956 C C . TYR B 1 101 ? 18.214 48.477 -10.151 1.00 26.36 101 TYR B C 1
ATOM 1957 O O . TYR B 1 101 ? 17.380 49.267 -9.675 1.00 25.25 101 TYR B O 1
ATOM 1966 N N . ASP B 1 102 ? 19.050 48.814 -11.142 1.00 26.94 102 ASP B N 1
ATOM 1967 C CA . ASP B 1 102 ? 19.201 50.196 -11.570 1.00 27.11 102 ASP B CA 1
ATOM 1968 C C . ASP B 1 102 ? 18.384 50.481 -12.858 1.00 27.06 102 ASP B C 1
ATOM 1969 O O . ASP B 1 102 ? 18.674 51.427 -13.615 1.00 28.17 102 ASP B O 1
ATOM 1974 N N . VAL B 1 103 ? 17.372 49.656 -13.113 1.00 25.96 103 VAL B N 1
ATOM 1975 C CA . VAL B 1 103 ? 16.472 49.824 -14.280 1.00 26.29 103 VAL B CA 1
ATOM 1976 C C . VAL B 1 103 ? 15.960 51.269 -14.368 1.00 26.51 103 VAL B C 1
ATOM 1977 O O . VAL B 1 103 ? 15.604 51.896 -13.328 1.00 25.87 103 VAL B O 1
ATOM 1981 N N . GLU B 1 104 ? 15.958 51.813 -15.582 1.00 27.39 104 GLU B N 1
ATOM 1982 C CA . GLU B 1 104 ? 15.480 53.160 -15.814 1.00 29.55 104 GLU B CA 1
ATOM 1983 C C . GLU B 1 104 ? 13.976 53.304 -15.558 1.00 28.68 104 GLU B C 1
ATOM 1984 O O . GLU B 1 104 ? 13.186 52.508 -16.036 1.00 29.17 104 GLU B O 1
ATOM 1990 N N . ILE B 1 105 ? 13.601 54.324 -14.795 1.00 28.07 105 ILE B N 1
ATOM 1991 C CA . ILE B 1 105 ? 12.201 54.697 -14.626 1.00 27.65 105 ILE B CA 1
ATOM 1992 C C . ILE B 1 105 ? 11.854 55.844 -15.590 1.00 30.10 105 ILE B C 1
ATOM 1993 O O . ILE B 1 105 ? 12.423 56.923 -15.519 1.00 31.67 105 ILE B O 1
ATOM 1998 N N . ARG B 1 106 ? 10.923 55.582 -16.496 1.00 31.79 106 ARG B N 1
ATOM 1999 C CA . ARG B 1 106 ? 10.437 56.625 -17.377 1.00 35.72 106 ARG B CA 1
ATOM 2000 C C . ARG B 1 106 ? 8.992 56.906 -17.013 1.00 34.30 106 ARG B C 1
ATOM 2001 O O . ARG B 1 106 ? 8.151 56.007 -17.035 1.00 36.17 106 ARG B O 1
ATOM 2009 N N . LEU B 1 107 ? 8.702 58.158 -16.683 1.00 33.01 107 LEU B N 1
ATOM 2010 C CA . LEU B 1 107 ? 7.336 58.542 -16.369 1.00 33.60 107 LEU B CA 1
ATOM 2011 C C . LEU B 1 107 ? 6.643 59.074 -17.604 1.00 35.61 107 LEU B C 1
ATOM 2012 O O . LEU B 1 107 ? 7.287 59.423 -18.571 1.00 35.10 107 LEU B O 1
ATOM 2017 N N . SER B 1 108 ? 5.321 59.107 -17.565 1.00 36.98 108 SER B N 1
ATOM 2018 C CA . SER B 1 108 ? 4.545 59.742 -18.611 1.00 40.71 108 SER B CA 1
ATOM 2019 C C . SER B 1 108 ? 3.850 60.933 -17.950 1.00 41.38 108 SER B C 1
ATOM 2020 O O . SER B 1 108 ? 4.091 61.197 -16.765 1.00 37.99 108 SER B O 1
ATOM 2023 N N . HIS B 1 109 ? 2.992 61.631 -18.699 1.00 43.66 109 HIS B N 1
ATOM 2024 C CA . HIS B 1 109 ? 2.359 62.859 -18.206 1.00 46.34 109 HIS B CA 1
ATOM 2025 C C . HIS B 1 109 ? 1.521 62.651 -16.965 1.00 44.14 109 HIS B C 1
ATOM 2026 O O . HIS B 1 109 ? 1.279 63.585 -16.200 1.00 43.62 109 HIS B O 1
ATOM 2033 N N . GLU B 1 110 ? 1.080 61.420 -16.742 1.00 43.52 110 GLU B N 1
ATOM 2034 C CA . GLU B 1 110 ? 0.243 61.090 -15.576 1.00 42.66 110 GLU B CA 1
ATOM 2035 C C . GLU B 1 110 ? 0.947 61.181 -14.214 1.00 37.71 110 GLU B C 1
ATOM 2036 O O . GLU B 1 110 ? 0.286 61.303 -13.195 1.00 37.60 110 GLU B O 1
ATOM 2042 N N . HIS B 1 111 ? 2.276 61.128 -14.189 1.00 34.76 111 HIS B N 1
ATOM 2043 C CA . HIS B 1 111 ? 2.995 61.226 -12.908 1.00 32.41 111 HIS B CA 1
ATOM 2044 C C . HIS B 1 111 ? 4.138 62.191 -13.028 1.00 32.88 111 HIS B C 1
ATOM 2045 O O . HIS B 1 111 ? 4.708 62.345 -14.105 1.00 33.49 111 HIS B O 1
ATOM 2052 N N . GLN B 1 112 ? 4.513 62.802 -11.911 1.00 31.14 112 GLN B N 1
ATOM 2053 C CA . GLN B 1 112 ? 5.486 63.895 -11.927 1.00 33.08 112 GLN B CA 1
ATOM 2054 C C . GLN B 1 112 ? 6.788 63.558 -11.184 1.00 31.61 112 GLN B C 1
ATOM 2055 O O . GLN B 1 112 ? 7.729 64.308 -11.249 1.00 32.65 112 GLN B O 1
ATOM 2061 N N . ALA B 1 113 ? 6.812 62.451 -10.438 1.00 28.60 113 ALA B N 1
ATOM 2062 C CA . ALA B 1 113 ? 7.979 62.063 -9.623 1.00 26.53 113 ALA B CA 1
ATOM 2063 C C . ALA B 1 113 ? 7.887 60.565 -9.287 1.00 24.19 113 ALA B C 1
ATOM 2064 O O . ALA B 1 113 ? 6.804 59.970 -9.395 1.00 23.57 113 ALA B O 1
ATOM 2066 N N . TYR B 1 114 ? 9.015 59.946 -8.947 1.00 23.16 114 TYR B N 1
ATOM 2067 C CA . TYR B 1 114 ? 9.015 58.568 -8.463 1.00 22.13 114 TYR B CA 1
ATOM 2068 C C . TYR B 1 114 ? 10.038 58.476 -7.344 1.00 22.77 114 TYR B C 1
ATOM 2069 O O . TYR B 1 114 ? 10.976 59.302 -7.277 1.00 23.84 114 TYR B O 1
ATOM 2078 N N . ARG B 1 115 ? 9.887 57.462 -6.494 1.00 20.09 115 ARG B N 1
ATOM 2079 C CA . ARG B 1 115 ? 10.867 57.172 -5.465 1.00 19.61 115 ARG B CA 1
ATOM 2080 C C . ARG B 1 115 ? 10.932 55.683 -5.272 1.00 18.83 115 ARG B C 1
ATOM 2081 O O . ARG B 1 115 ? 9.910 54.987 -5.354 1.00 16.96 115 ARG B O 1
ATOM 2089 N N . TRP B 1 116 ? 12.128 55.187 -4.984 1.00 18.54 116 TRP B N 1
ATOM 2090 C CA . TRP B 1 116 ? 12.292 53.845 -4.461 1.00 18.56 116 TRP B CA 1
ATOM 2091 C C . TRP B 1 116 ? 12.408 54.019 -2.978 1.00 19.22 116 TRP B C 1
ATOM 2092 O O . TRP B 1 116 ? 13.299 54.712 -2.521 1.00 20.64 116 TRP B O 1
ATOM 2103 N N . LEU B 1 117 ? 11.556 53.370 -2.201 1.00 18.21 117 LEU B N 1
ATOM 2104 C CA . LEU B 1 117 ? 11.578 53.546 -0.763 1.00 19.73 117 LEU B CA 1
ATOM 2105 C C . LEU B 1 117 ? 11.487 52.253 -0.008 1.00 18.89 117 LEU B C 1
ATOM 2106 O O . LEU B 1 117 ? 10.814 51.322 -0.458 1.00 17.16 117 LEU B O 1
ATOM 2111 N N . GLY B 1 118 ? 12.095 52.237 1.174 1.00 22.74 118 GLY B N 1
ATOM 2112 C CA . GLY B 1 118 ? 11.889 51.166 2.143 1.00 23.56 118 GLY B CA 1
ATOM 2113 C C . GLY B 1 118 ? 10.447 51.146 2.634 1.00 23.19 118 GLY B C 1
ATOM 2114 O O . GLY B 1 118 ? 9.671 52.108 2.412 1.00 23.31 118 GLY B O 1
ATOM 2115 N N . LEU B 1 119 ? 10.076 50.044 3.273 1.00 22.92 119 LEU B N 1
ATOM 2116 C CA . LEU B 1 119 ? 8.689 49.802 3.647 1.00 22.76 119 LEU B CA 1
ATOM 2117 C C . LEU B 1 119 ? 8.046 50.979 4.427 1.00 24.13 119 LEU B C 1
ATOM 2118 O O . LEU B 1 119 ? 6.948 51.457 4.083 1.00 22.46 119 LEU B O 1
ATOM 2123 N N . GLU B 1 120 ? 8.713 51.429 5.483 1.00 27.73 120 GLU B N 1
ATOM 2124 C CA . GLU B 1 120 ? 8.102 52.466 6.345 1.00 31.69 120 GLU B CA 1
ATOM 2125 C C . GLU B 1 120 ? 7.905 53.789 5.631 1.00 31.06 120 GLU B C 1
ATOM 2126 O O . GLU B 1 120 ? 6.832 54.387 5.729 1.00 30.95 120 GLU B O 1
ATOM 2132 N N . GLU B 1 121 ? 8.910 54.218 4.876 1.00 30.85 121 GLU B N 1
ATOM 2133 C CA . GLU B 1 121 ? 8.735 55.422 4.063 1.00 32.82 121 GLU B CA 1
ATOM 2134 C C . GLU B 1 121 ? 7.698 55.181 2.952 1.00 29.38 121 GLU B C 1
ATOM 2135 O O . GLU B 1 121 ? 6.850 56.015 2.717 1.00 29.44 121 GLU B O 1
ATOM 2141 N N . ALA B 1 122 ? 7.703 54.011 2.324 1.00 27.27 122 ALA B N 1
ATOM 2142 C CA . ALA B 1 122 ? 6.686 53.739 1.301 1.00 26.18 122 ALA B CA 1
ATOM 2143 C C . ALA B 1 122 ? 5.289 53.872 1.892 1.00 25.69 122 ALA B C 1
ATOM 2144 O O . ALA B 1 122 ? 4.425 54.476 1.297 1.00 25.53 122 ALA B O 1
ATOM 2146 N N . CYS B 1 123 ? 5.080 53.280 3.057 1.00 26.14 123 CYS B N 1
ATOM 2147 C CA . CYS B 1 123 ? 3.793 53.340 3.708 1.00 29.08 123 CYS B CA 1
ATOM 2148 C C . CYS B 1 123 ? 3.395 54.775 4.053 1.00 32.56 123 CYS B C 1
ATOM 2149 O O . CYS B 1 123 ? 2.236 55.144 3.881 1.00 33.70 123 CYS B O 1
ATOM 2152 N N . GLN B 1 124 ? 4.360 55.570 4.511 1.00 34.55 124 GLN B N 1
ATOM 2153 C CA . GLN B 1 124 ? 4.137 56.998 4.807 1.00 39.19 124 GLN B CA 1
ATOM 2154 C C . GLN B 1 124 ? 3.625 57.787 3.583 1.00 39.82 124 GLN B C 1
ATOM 2155 O O . GLN B 1 124 ? 2.624 58.497 3.680 1.00 40.72 124 GLN B O 1
ATOM 2161 N N . LEU B 1 125 ? 4.292 57.640 2.434 1.00 38.34 125 LEU B N 1
ATOM 2162 C CA . LEU B 1 125 ? 3.832 58.305 1.214 1.00 38.34 125 LEU B CA 1
ATOM 2163 C C . LEU B 1 125 ? 2.508 57.772 0.706 1.00 39.04 125 LEU B C 1
ATOM 2164 O O . LEU B 1 125 ? 1.624 58.551 0.364 1.00 39.71 125 LEU B O 1
ATOM 2169 N N . ALA B 1 126 ? 2.371 56.441 0.642 1.00 36.87 126 ALA B N 1
ATOM 2170 C CA . ALA B 1 126 ? 1.131 55.827 0.185 1.00 35.58 126 ALA B CA 1
ATOM 2171 C C . ALA B 1 126 ? -0.055 56.334 1.010 1.00 38.02 126 ALA B C 1
ATOM 2172 O O . ALA B 1 126 ? -1.147 56.521 0.474 1.00 38.55 126 ALA B O 1
ATOM 2174 N N . GLN B 1 127 ? 0.177 56.539 2.307 1.00 38.25 127 GLN B N 1
ATOM 2175 C CA . GLN B 1 127 ? -0.771 57.184 3.209 1.00 41.75 127 GLN B CA 1
ATOM 2176 C C . GLN B 1 127 ? -2.060 56.386 3.476 1.00 41.11 127 GLN B C 1
ATOM 2177 O O . GLN B 1 127 ? -2.375 56.113 4.640 1.00 42.93 127 GLN B O 1
ATOM 2183 N N . PHE B 1 128 ? -2.816 56.076 2.427 1.00 38.43 128 PHE B N 1
ATOM 2184 C CA A PHE B 1 128 ? -4.040 55.280 2.628 0.50 37.94 128 PHE B CA 1
ATOM 2185 C CA B PHE B 1 128 ? -4.021 55.258 2.634 0.50 37.90 128 PHE B CA 1
ATOM 2186 C C . PHE B 1 128 ? -3.970 53.826 3.140 1.00 35.85 128 PHE B C 1
ATOM 2187 O O . PHE B 1 128 ? -3.080 52.976 2.844 1.00 33.45 128 PHE B O 1
ATOM 2202 N N . LYS B 1 129 ? -4.891 53.622 4.078 1.00 35.59 129 LYS B N 1
ATOM 2203 C CA . LYS B 1 129 ? -4.932 52.386 4.853 1.00 36.66 129 LYS B CA 1
ATOM 2204 C C . LYS B 1 129 ? -4.729 51.103 4.026 1.00 32.08 129 LYS B C 1
ATOM 2205 O O . LYS B 1 129 ? -3.866 50.295 4.347 1.00 29.94 129 LYS B O 1
ATOM 2211 N N . GLU B 1 130 ? -5.539 50.925 2.985 1.00 31.52 130 GLU B N 1
ATOM 2212 C CA . GLU B 1 130 ? -5.482 49.698 2.199 1.00 31.23 130 GLU B CA 1
ATOM 2213 C C . GLU B 1 130 ? -4.154 49.548 1.445 1.00 27.34 130 GLU B C 1
ATOM 2214 O O . GLU B 1 130 ? -3.653 48.443 1.336 1.00 24.45 130 GLU B O 1
ATOM 2220 N N . MET B 1 131 ? -3.586 50.655 0.963 1.00 25.71 131 MET B N 1
ATOM 2221 C CA . MET B 1 131 ? -2.318 50.587 0.235 1.00 24.76 131 MET B CA 1
ATOM 2222 C C . MET B 1 131 ? -1.182 50.246 1.192 1.00 23.40 131 MET B C 1
ATOM 2223 O O . MET B 1 131 ? -0.329 49.422 0.868 1.00 21.38 131 MET B O 1
ATOM 2228 N N . LYS B 1 132 ? -1.192 50.849 2.377 1.00 23.56 132 LYS B N 1
ATOM 2229 C CA . LYS B 1 132 ? -0.197 50.521 3.399 1.00 24.14 132 LYS B CA 1
ATOM 2230 C C . LYS B 1 132 ? -0.254 49.043 3.778 1.00 22.33 132 LYS B C 1
ATOM 2231 O O . LYS B 1 132 ? 0.770 48.404 3.900 1.00 21.28 132 LYS B O 1
ATOM 2237 N N . ALA B 1 133 ? -1.450 48.526 4.004 1.00 21.96 133 ALA B N 1
ATOM 2238 C CA . ALA B 1 133 ? -1.633 47.129 4.358 1.00 21.68 133 ALA B CA 1
ATOM 2239 C C . ALA B 1 133 ? -1.097 46.213 3.240 1.00 19.98 133 ALA B C 1
ATOM 2240 O O . ALA B 1 133 ? -0.373 45.257 3.543 1.00 19.59 133 ALA B O 1
ATOM 2242 N N . ALA B 1 134 ? -1.388 46.517 1.972 1.00 18.61 134 ALA B N 1
ATOM 2243 C CA . ALA B 1 134 ? -0.869 45.690 0.877 1.00 17.24 134 ALA B CA 1
ATOM 2244 C C . ALA B 1 134 ? 0.667 45.695 0.794 1.00 16.51 134 ALA B C 1
ATOM 2245 O O . ALA B 1 134 ? 1.274 44.638 0.541 1.00 15.68 134 ALA B O 1
ATOM 2247 N N . LEU B 1 135 ? 1.287 46.872 0.96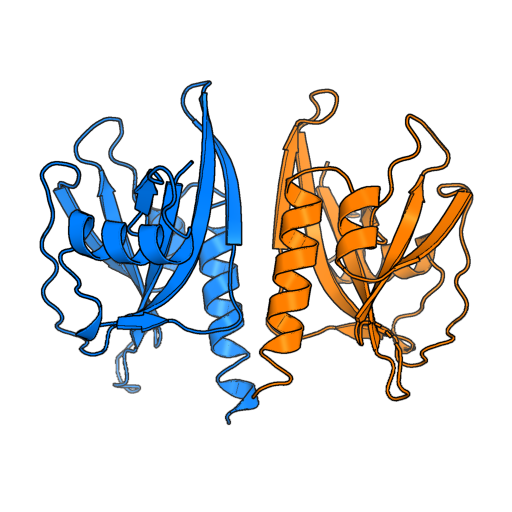4 1.00 15.96 135 LEU B N 1
ATOM 2248 C CA . LEU B 1 135 ? 2.755 46.971 0.968 1.00 15.98 135 LEU B CA 1
ATOM 2249 C C . LEU B 1 135 ? 3.348 46.184 2.140 1.00 16.26 135 LEU B C 1
ATOM 2250 O O . LEU B 1 135 ? 4.331 45.434 1.957 1.00 15.26 135 LEU B O 1
ATOM 2255 N N . GLN B 1 136 ? 2.717 46.298 3.322 1.00 16.51 136 GLN B N 1
ATOM 2256 C CA . GLN B 1 136 ? 3.218 45.557 4.491 1.00 17.75 136 GLN B CA 1
ATOM 2257 C C . GLN B 1 136 ? 3.068 44.049 4.257 1.00 17.07 136 GLN B C 1
ATOM 2258 O O . GLN B 1 136 ? 3.967 43.280 4.564 1.00 17.30 136 GLN B O 1
ATOM 2264 N N . GLU B 1 137 ? 1.934 43.637 3.700 1.00 16.60 137 GLU B N 1
ATOM 2265 C CA . GLU B 1 137 ? 1.684 42.209 3.490 1.00 17.10 137 GLU B CA 1
ATOM 2266 C C . GLU B 1 137 ? 2.635 41.683 2.407 1.00 16.83 137 GLU B C 1
ATOM 2267 O O . GLU B 1 137 ? 3.093 40.542 2.479 1.00 17.11 137 GLU B O 1
ATOM 2273 N N . GLY B 1 138 ? 2.906 42.506 1.396 1.00 15.92 138 GLY B N 1
ATOM 2274 C CA . GLY B 1 138 ? 3.822 42.116 0.320 1.00 16.43 138 GLY B CA 1
ATOM 2275 C C . GLY B 1 138 ? 5.225 41.917 0.856 1.00 17.31 138 GLY B C 1
ATOM 2276 O O . GLY B 1 138 ? 5.906 40.910 0.561 1.00 17.35 138 GLY B O 1
ATOM 2277 N N . HIS B 1 139 ? 5.662 42.867 1.669 1.00 18.02 139 HIS B N 1
ATOM 2278 C CA . HIS B 1 139 ? 6.967 42.763 2.339 1.00 19.57 139 HIS B CA 1
ATOM 2279 C C . HIS B 1 139 ? 7.082 41.532 3.215 1.00 20.29 139 HIS B C 1
ATOM 2280 O O . HIS B 1 139 ? 8.116 40.814 3.215 1.00 20.95 139 HIS B O 1
ATOM 2287 N N . GLN B 1 140 ? 6.048 41.281 4.005 1.00 20.25 140 GLN B N 1
ATOM 2288 C CA . GLN B 1 140 ? 6.045 40.104 4.871 1.00 22.54 140 GLN B CA 1
ATOM 2289 C C . GLN B 1 140 ? 6.096 38.799 4.037 1.00 22.09 140 GLN B C 1
ATOM 2290 O O . GLN B 1 140 ? 6.767 37.835 4.420 1.00 22.16 140 GLN B O 1
ATOM 2296 N N . PHE B 1 141 ? 5.396 38.800 2.898 1.00 19.39 141 PHE B N 1
ATOM 2297 C CA . PHE B 1 141 ? 5.421 37.660 1.995 1.00 20.53 141 PHE B CA 1
ATOM 2298 C C . PHE B 1 141 ? 6.857 37.401 1.523 1.00 20.73 141 PHE B C 1
ATOM 2299 O O . PHE B 1 141 ? 7.376 36.272 1.630 1.00 21.64 141 PHE B O 1
ATOM 2307 N N . LEU B 1 142 ? 7.510 38.471 1.054 1.00 20.32 142 LEU B N 1
ATOM 2308 C CA . LEU B 1 142 ? 8.868 38.389 0.519 1.00 21.83 142 LEU B CA 1
ATOM 2309 C C . LEU B 1 142 ? 9.855 37.902 1.590 1.00 24.32 142 LEU B C 1
ATOM 2310 O O . LEU B 1 142 ? 10.684 37.037 1.321 1.00 25.39 142 LEU B O 1
ATOM 2315 N N . CYS B 1 143 ? 9.738 38.434 2.811 1.00 24.63 143 CYS B N 1
ATOM 2316 C CA . CYS B 1 143 ? 10.549 37.941 3.929 1.00 27.98 143 CYS B CA 1
ATOM 2317 C C . CYS B 1 143 ? 10.325 36.457 4.200 1.00 29.62 143 CYS B C 1
ATOM 2318 O O . CYS B 1 143 ? 11.282 35.730 4.421 1.00 31.19 143 CYS B O 1
ATOM 2321 N N . SER B 1 144 ? 9.076 36.000 4.159 1.00 29.97 144 SER B N 1
ATOM 2322 C CA . SER B 1 144 ? 8.815 34.576 4.407 1.00 32.40 144 SER B CA 1
ATOM 2323 C C . SER B 1 144 ? 9.428 33.642 3.348 1.00 34.51 144 SER B C 1
ATOM 2324 O O . SER B 1 144 ? 9.954 32.586 3.717 1.00 35.31 144 SER B O 1
ATOM 2327 N N . ILE B 1 145 ? 9.363 34.035 2.064 1.00 33.60 145 ILE B N 1
ATOM 2328 C CA A ILE B 1 145 ? 10.026 33.314 0.968 0.50 36.74 145 ILE B CA 1
ATOM 2329 C CA B ILE B 1 145 ? 10.005 33.266 1.000 0.50 36.78 145 ILE B CA 1
ATOM 2330 C C . ILE B 1 145 ? 11.528 33.164 1.237 1.00 39.43 145 ILE B C 1
ATOM 2331 O O . ILE B 1 145 ? 12.116 32.083 1.069 1.00 42.53 145 ILE B O 1
ATOM 2340 N N . GLU B 1 146 ? 12.153 34.268 1.643 1.00 39.17 146 GLU B N 1
ATOM 2341 C CA . GLU B 1 146 ? 13.576 34.274 1.968 1.00 43.32 146 GLU B CA 1
ATOM 2342 C C . GLU B 1 146 ? 13.879 33.320 3.116 1.00 46.79 146 GLU B C 1
ATOM 2343 O O . GLU B 1 146 ? 14.808 32.530 3.019 1.00 49.28 146 GLU B O 1
ATOM 2349 N N . ALA B 1 147 ? 13.094 33.367 4.191 1.00 46.30 147 ALA B N 1
ATOM 2350 C CA . ALA B 1 147 ? 13.357 32.486 5.342 1.00 49.54 147 ALA B CA 1
ATOM 2351 C C . ALA B 1 147 ? 13.213 30.996 4.969 1.00 53.97 147 ALA B C 1
ATOM 2352 O O . ALA B 1 147 ? 13.879 30.126 5.556 1.00 54.27 147 ALA B O 1
ATOM 2354 N N . LEU B 1 148 ? 12.356 30.718 3.984 1.00 53.32 148 LEU B N 1
ATOM 2355 C CA . LEU B 1 148 ? 12.168 29.364 3.469 1.00 57.65 148 LEU B CA 1
ATOM 2356 C C . LEU B 1 148 ? 13.301 28.939 2.540 1.00 59.61 148 LEU B C 1
ATOM 2357 O O . LEU B 1 148 ? 13.843 29.716 1.748 1.00 57.94 148 LEU B O 1
#

Organism: Homo sapiens (NCBI:txid9606)

Radius of gyration: 19.93 Å; Cα contacts (8 Å, |Δi|>4): 631; chains: 2; bounding box: 54×57×49 Å

Secondary structure (DSSP, 8-state):
-EEEEEEEEE---TTT-S-SEEEEEEEESSTT--EE--EEE--TT--HHHHHHHHHHHHH---GGGEEEEEEEEEEEEEEETTEEEEEEEEEEEES-TT------TTEEEEEEE-HHHHHHHH-SHHHHHHHHHHHHHHHHHHHHH-/-EEEEEEEEEE-SS----EEEEEEEESSTT--EESSEEE--TT--HHHHHHHHHHHHH---GGGEEEEEEEEEEEEEESSSSEEEEEEEEEEESSTTPPP---TTEEEEEEE-HHHHHHHH-SHHHHHHHHHHHHHHHHHHH-

Sequence (290 aa):
RACGLIIFRRCLIPKVDNNAIEFLLLQASDGIHHWTPPKGHVEPGEDDLETALRATQEEAGIEAGQLTIIEGFKRELNYVARNKPKTVIYWLAEVKDYDVEIRLSHEHQAYRWLGLEEACQLAQFKEMMKAALQEGHQFLCSIIEALEHLRACGLIIFRRCLIPKNAIEFLLLQASDGIHHWTPPKGHVEPGEDDLETALRATQEEAGIEAGQLTIIEGFKRELNYVARNKPKTVIYWLAEVKDYDVEIRLSHEHQAYRWLGLEEACQLAQFFKEMKAALQEGHQFLCSIIEAL

Solvent-accessible surface area: 15126 Å² total; per-residue (Å²): 135,6,0,0,0,0,0,0,29,63,7,138,116,120,191,117,46,149,49,62,6,31,0,1,0,1,31,20,42,105,57,144,74,88,28,24,1,1,61,12,132,54,91,130,91,46,95,42,52,84,0,0,37,56,0,0,82,75,12,0,21,1,104,74,67,64,11,60,38,32,131,4,1,50,6,29,0,24,45,111,33,202,146,95,118,70,23,5,4,1,26,0,0,42,6,124,84,121,118,13,108,19,153,58,36,160,87,27,96,22,84,116,32,37,2,39,112,90,0,3,110,58,3,116,54,123,8,8,68,12,0,0,82,4,0,49,65,2,3,54,3,16,65,56,104,116,195,131,102,5,0,0,0,1,0,0,39,80,13,183,99,126,129,97,54,3,29,1,0,0,0,32,21,40,110,48,124,73,65,35,31,1,0,63,18,103,45,69,147,88,48,81,44,52,104,0,0,48,55,1,0,76,87,7,0,17,0,93,64,58,64,9,65,57,23,122,1,2,69,6,30,10,14,78,96,35,183,125,118,99,45,19,5,6,1,24,0,0,42,7,120,90,64,120,15,105,18,138,56,39,160,80,28,95,26,88,131,33,24,8,31,120,106,0,5,139,63,3,111,102,114,24,10,70,13,3,0,71,8,0,44,53,2,2,50,15,42,89,98,108

GO terms:
  GO:0008803 bis(5'-nucleosyl)-tetraphosphatase (symmetrical) activity (F, TAS)
  GO:0006139 nucleobase-containing compound metabolic process (P, TAS)
  GO:0034599 cellular response to oxidative stress (P, TAS)
  GO:0005759 mitochondrial matrix (C, TAS)
  GO:0004081 bis(5'-nucleosyl)-tetraphosphatase (asymmetrical) activity (F, TAS)
  GO:0005515 protein binding (F, IPI)

Nearest PDB structures (foldseek):
  4ijx-assembly3_B-2  TM=1.003E+00  e=3.882E-30  Homo sapiens
  4ijx-assembly3_A  TM=9.948E-01  e=1.493E-27  Homo sapiens
  3u53-assembly4_D  TM=9.875E-01  e=4.990E-26  Homo sapiens
  1xsc-assembly1_A  TM=9.331E-01  e=1.277E-25  Homo sapiens
  4mpo-assembly3_C  TM=7.993E-01  e=8.380E-13  Chlamydia trachomatis L2/434/Bu

Foldseek 3Di:
DKEAEFEWEADPPVVDDPARIWTKWFFFPDDPGAIAGFMDDDDVPDDRVVRHQVSCCAAWVQHPVQKDFDPDDKDWDWDADPNHIDIYIYTYIYGPDPPPHTDGDNGTDDMDTGHLVVSLVRNVDDRRNVRSVVNVVVVVVVVVVVD/DEKEAEQEWEADPPPDVRIWTKWFFFPDDPRAIAHFMDDDDDPDDRVRRHQVSCCQAFVQHPVQKDFDPDDKDWDWDQDVRNTYIYIYTYIYGPDPCDHTDGDNGTDDMDIGDLVVSLVRNVDDRRNVSSVVVVVVVVVVVVD

B-factor: mean 32.86, std 14.95, range [11.44, 99.27]

CATH classification: 3.90.79.10